Protein AF-0000000085125242 (afdb_homodimer)

pLDDT: mean 94.38, std 5.11, range [67.5, 98.75]

Radius of gyration: 20.88 Å; Cα contacts (8 Å, |Δi|>4): 254; chains: 2; bounding box: 48×52×42 Å

Solvent-accessible surface area (backbone atoms only — not comparable to full-atom values): 15891 Å² total; per-residue (Å²): 112,68,63,57,52,43,48,48,53,28,49,54,20,47,18,37,42,52,4,32,48,49,45,54,53,48,48,58,67,68,45,74,50,65,70,58,39,48,57,52,46,65,64,45,43,66,56,48,53,55,52,44,48,52,24,48,51,46,31,52,54,31,50,55,50,49,39,52,75,68,59,35,76,85,39,61,82,37,70,67,37,53,69,31,72,64,37,42,42,50,50,51,33,52,52,51,50,51,50,37,51,51,31,48,50,51,32,50,51,53,54,60,71,35,57,97,52,83,66,50,73,67,53,48,51,49,41,51,51,26,50,50,50,40,57,57,49,50,56,51,40,52,51,35,50,57,62,47,51,57,72,76,67,111,69,64,57,53,43,47,48,53,26,50,54,21,46,18,36,42,53,4,33,49,49,44,53,52,48,47,58,67,69,45,73,50,65,70,57,40,49,57,52,45,65,63,44,42,66,56,46,54,55,51,43,50,53,25,48,51,47,30,52,54,3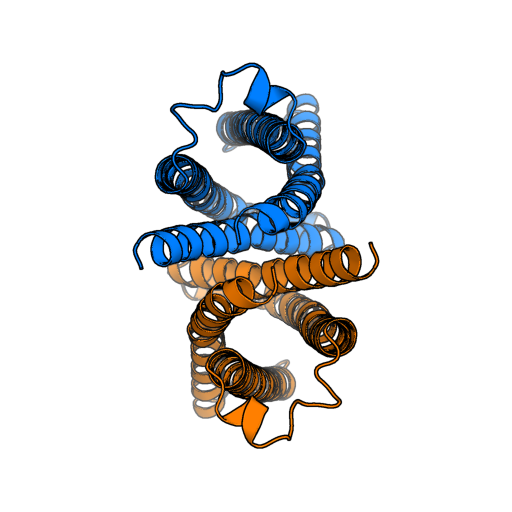2,49,55,50,49,39,52,76,68,58,35,75,86,40,62,81,37,69,67,37,52,70,31,72,66,36,44,44,50,51,53,32,50,51,52,51,51,52,38,52,52,31,48,51,52,31,49,50,51,54,59,72,35,59,97,52,84,65,49,73,67,51,48,52,50,39,52,50,26,50,48,50,39,57,56,48,50,55,52,40,51,51,34,49,57,61,46,51,56,72,76,67

Secondary structure (DSSP, 8-state):
-HHHHHHHHHHHHHHHHHHHHHHHHHHHHH---HHHHHHHHHHHHHHHHHHHHHHHHHHHHHHHHHHHHTT-TTTTTSHHHHHSHHHHHHHHHHHHHHHHHHHHHHHHHHHHHTTTSPPPHHHHHHHHHHHHHHHHHHHHHHHHHHHHHHHH-/-HHHHHHHHHHHHHHHHHHHHHHHHHHHHH---HHHHHHHHHHHHHHHHHHHHHHHHHHHHHHHHHHHHTT-TTTTTSHHHHHSHHHHHHHHHHHHHHHHHHHHHHHHHHHHHTTTSPPPHHHHHHHHHHHHHHHHHHHHHHHHHHHHHHHH-

Organism: Arcobacter nitrofigilis (strain ATCC 33309 / DSM 7299 / CCUG 15893 / LMG 7604 / NCTC 12251 / CI) (NCBI:txid572480)

Sequence (306 aa):
MLTNIILFIHIISATAWVGGGLLLFGMGIYFKDPKVQNVIYSHIGPFYGYFQLIWLTLLIITGLLLLNQHNLYSIILSEEFKNSQFGILLYRKLLIVLLVVIATAIHMYISLKAHGRERTKKEKITSRASSMFIFLFNFSIIWYAINISQYLNMLTNIILFIHIISATAWVGGGLLLFGMGIYFKDPKVQNVIYSHIGPFYGYFQLIWLTLLIITGLLLLNQHNLYSIILSEEFKNSQFGILLYRKLLIVLLVVIATAIHMYISLKAHGRERTKKEKITSRASSMFIFLFNFSIIWYAINISQYLN

Structure (mmCIF, N/CA/C/O backbone):
data_AF-0000000085125242-model_v1
#
loop_
_entity.id
_entity.type
_entity.pdbx_description
1 polymer 'Copper resistance protein D domain-containing protein'
#
loop_
_at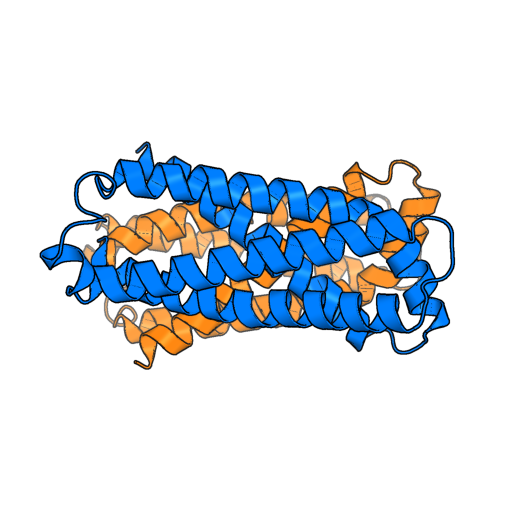om_site.group_PDB
_atom_site.id
_atom_site.type_symbol
_atom_site.label_atom_id
_atom_site.label_alt_id
_atom_site.label_comp_id
_atom_site.label_asym_id
_atom_site.label_entity_id
_atom_site.label_seq_id
_atom_site.pdbx_PDB_ins_code
_atom_site.Cartn_x
_atom_site.Cartn_y
_atom_site.Cartn_z
_atom_site.occupancy
_atom_site.B_iso_or_equiv
_atom_site.auth_seq_id
_atom_site.auth_comp_id
_atom_site.auth_asym_id
_atom_site.auth_atom_id
_atom_site.pdbx_PDB_model_num
ATOM 1 N N . MET A 1 1 ? -0.047 -22.656 5.84 1 85 1 MET A N 1
ATOM 2 C CA . MET A 1 1 ? -0.546 -21.656 6.793 1 85 1 MET A CA 1
ATOM 3 C C . MET A 1 1 ? 0.543 -20.656 7.16 1 85 1 MET A C 1
ATOM 5 O O . MET A 1 1 ? 0.365 -19.453 6.988 1 85 1 MET A O 1
ATOM 9 N N . LEU A 1 2 ? 1.761 -21.047 7.449 1 91.81 2 LEU A N 1
ATOM 10 C CA . LEU A 1 2 ? 2.848 -20.156 7.832 1 91.81 2 LEU A CA 1
ATOM 11 C C . LEU A 1 2 ? 3.254 -19.266 6.668 1 91.81 2 LEU A C 1
ATOM 13 O O . LEU A 1 2 ? 3.477 -18.062 6.848 1 91.81 2 LEU A O 1
ATOM 17 N N . THR A 1 3 ? 3.236 -19.781 5.496 1 94.5 3 THR A N 1
ATOM 18 C CA . THR A 1 3 ? 3.607 -19 4.32 1 94.5 3 THR A CA 1
ATOM 19 C C . THR A 1 3 ? 2.627 -17.859 4.098 1 94.5 3 THR A C 1
ATOM 21 O O . THR A 1 3 ? 3.037 -16.734 3.828 1 94.5 3 THR A O 1
ATOM 24 N N . ASN A 1 4 ? 1.357 -18.141 4.285 1 95.19 4 ASN A N 1
ATOM 25 C CA . ASN A 1 4 ? 0.345 -17.109 4.082 1 95.19 4 ASN A CA 1
ATOM 26 C C . ASN A 1 4 ? 0.454 -16 5.125 1 95.19 4 ASN A C 1
ATOM 28 O O . ASN A 1 4 ? 0.202 -14.828 4.828 1 95.19 4 ASN A O 1
ATOM 32 N N . ILE A 1 5 ? 0.846 -16.406 6.293 1 97.19 5 ILE A N 1
ATOM 33 C CA . ILE A 1 5 ? 1.01 -15.422 7.359 1 97.19 5 ILE A CA 1
ATOM 34 C C . ILE A 1 5 ? 2.195 -14.508 7.047 1 97.19 5 ILE A C 1
ATOM 36 O O . ILE A 1 5 ? 2.094 -13.289 7.172 1 97.19 5 ILE A O 1
ATOM 40 N N . ILE A 1 6 ? 3.291 -15.102 6.609 1 98.12 6 ILE A N 1
ATOM 41 C CA . ILE A 1 6 ? 4.473 -14.32 6.25 1 98.12 6 ILE A CA 1
ATOM 42 C C . ILE A 1 6 ? 4.156 -13.414 5.062 1 98.12 6 ILE A C 1
ATOM 44 O O . ILE A 1 6 ? 4.52 -12.234 5.059 1 98.12 6 ILE A O 1
ATOM 48 N N . LEU A 1 7 ? 3.449 -14 4.125 1 97.88 7 LEU A N 1
ATOM 49 C CA . LEU A 1 7 ? 3.07 -13.227 2.949 1 97.88 7 LEU A CA 1
ATOM 50 C C . LEU A 1 7 ? 2.145 -12.07 3.332 1 97.88 7 LEU A C 1
ATOM 52 O O . LEU A 1 7 ? 2.258 -10.969 2.789 1 97.88 7 LEU A O 1
ATOM 56 N N . PHE A 1 8 ? 1.264 -12.367 4.25 1 98.38 8 PHE A N 1
ATOM 57 C CA . PHE A 1 8 ? 0.346 -11.344 4.738 1 98.38 8 PHE A CA 1
ATOM 58 C C . PHE A 1 8 ? 1.113 -10.164 5.328 1 98.38 8 PHE A C 1
ATOM 60 O O . PHE A 1 8 ? 0.854 -9.016 4.98 1 98.38 8 PHE A O 1
ATOM 67 N N . ILE A 1 9 ? 2.061 -10.398 6.152 1 98.62 9 ILE A N 1
ATOM 68 C CA . ILE A 1 9 ? 2.867 -9.344 6.766 1 98.62 9 ILE A CA 1
ATOM 69 C C . ILE A 1 9 ? 3.693 -8.641 5.691 1 98.62 9 ILE A C 1
ATOM 71 O O . ILE A 1 9 ? 3.836 -7.418 5.711 1 98.62 9 ILE A O 1
ATOM 75 N N . HIS A 1 10 ? 4.25 -9.453 4.777 1 98.75 10 HIS A N 1
ATOM 76 C CA . HIS A 1 10 ? 5.035 -8.891 3.684 1 98.75 10 HIS A CA 1
ATOM 77 C C . HIS A 1 10 ? 4.211 -7.902 2.865 1 98.75 10 HIS A C 1
ATOM 79 O O . HIS A 1 10 ? 4.66 -6.785 2.604 1 98.75 10 HIS A O 1
ATOM 85 N N . ILE A 1 11 ? 2.965 -8.25 2.576 1 98.56 11 ILE A N 1
ATOM 86 C CA . ILE A 1 11 ? 2.109 -7.43 1.724 1 98.56 11 ILE A CA 1
ATOM 87 C C . ILE A 1 11 ? 1.668 -6.18 2.482 1 98.56 11 ILE A C 1
ATOM 89 O O . ILE A 1 11 ? 1.635 -5.082 1.92 1 98.56 11 ILE A O 1
ATOM 93 N N . ILE A 1 12 ? 1.357 -6.32 3.723 1 98.5 12 ILE A N 1
ATOM 94 C CA . ILE A 1 12 ? 1.018 -5.164 4.539 1 98.5 12 ILE A CA 1
ATOM 95 C C . ILE A 1 12 ? 2.205 -4.203 4.594 1 98.5 12 ILE A C 1
ATOM 97 O O . ILE A 1 12 ? 2.033 -2.986 4.484 1 98.5 12 ILE A O 1
ATOM 101 N N . SER A 1 13 ? 3.379 -4.746 4.773 1 98.75 13 SER A N 1
ATOM 102 C CA . SER A 1 13 ? 4.586 -3.932 4.824 1 98.75 13 SER A CA 1
ATOM 103 C C . SER A 1 13 ? 4.824 -3.213 3.5 1 98.75 13 SER A C 1
ATOM 105 O O . SER A 1 13 ? 5.176 -2.031 3.482 1 98.75 13 SER A O 1
ATOM 107 N N . ALA A 1 14 ? 4.633 -3.965 2.422 1 98.5 14 ALA A N 1
ATOM 108 C CA . ALA A 1 14 ? 4.793 -3.361 1.101 1 98.5 14 ALA A CA 1
ATOM 109 C C . ALA A 1 14 ? 3.768 -2.254 0.876 1 98.5 14 ALA A C 1
ATOM 111 O O . ALA A 1 14 ? 4.098 -1.196 0.332 1 98.5 14 ALA A O 1
ATOM 112 N N . THR A 1 15 ? 2.58 -2.484 1.301 1 98.31 15 THR A N 1
ATOM 113 C CA . THR A 1 15 ? 1.493 -1.524 1.152 1 98.31 15 THR A CA 1
ATOM 114 C C . THR A 1 15 ? 1.785 -0.25 1.938 1 98.31 15 THR A C 1
ATOM 116 O O . THR A 1 15 ? 1.567 0.857 1.441 1 98.31 15 THR A O 1
ATOM 119 N N . ALA A 1 16 ? 2.277 -0.419 3.121 1 98.31 16 ALA A N 1
ATOM 120 C CA . ALA A 1 16 ? 2.629 0.73 3.951 1 98.31 16 ALA A CA 1
ATOM 121 C C . ALA A 1 16 ? 3.799 1.504 3.35 1 98.31 16 ALA A C 1
ATOM 123 O O . ALA A 1 16 ? 3.766 2.734 3.283 1 98.31 16 ALA A O 1
ATOM 124 N N . TRP A 1 17 ? 4.785 0.811 2.949 1 98.31 17 TRP A N 1
ATOM 125 C CA . TRP A 1 17 ? 6.004 1.389 2.391 1 98.31 17 TRP A CA 1
ATOM 126 C C . TRP A 1 17 ? 5.699 2.162 1.111 1 98.31 17 TRP A C 1
ATOM 128 O O . TRP A 1 17 ? 6.004 3.354 1.013 1 98.31 17 TRP A O 1
ATOM 138 N N . VAL A 1 18 ? 5.039 1.526 0.175 1 98.31 18 VAL A N 1
ATOM 139 C CA . VAL A 1 18 ? 4.793 2.119 -1.136 1 98.31 18 VAL A CA 1
ATOM 140 C C . VAL A 1 18 ? 3.639 3.115 -1.043 1 98.31 18 VAL A C 1
ATOM 142 O O . VAL A 1 18 ? 3.711 4.211 -1.602 1 98.31 18 VAL A O 1
ATOM 145 N N . GLY A 1 19 ? 2.631 2.756 -0.337 1 98.19 19 GLY A N 1
ATOM 146 C CA . GLY A 1 19 ? 1.462 3.609 -0.201 1 98.19 19 GLY A CA 1
ATOM 147 C C . GLY A 1 19 ? 1.745 4.891 0.558 1 98.19 19 GLY A C 1
ATOM 148 O O . GLY A 1 19 ? 1.211 5.949 0.22 1 98.19 19 GLY A O 1
ATOM 149 N N . GLY A 1 20 ? 2.504 4.789 1.621 1 97.25 20 GLY A N 1
ATOM 150 C CA . GLY A 1 20 ? 2.939 5.992 2.312 1 97.25 20 GLY A CA 1
ATOM 151 C C . GLY A 1 20 ? 3.689 6.957 1.418 1 97.25 20 GLY A C 1
ATOM 152 O O . GLY A 1 20 ? 3.467 8.172 1.477 1 97.25 20 GLY A O 1
ATOM 153 N N . GLY A 1 21 ? 4.547 6.391 0.595 1 96.81 21 GLY A N 1
ATOM 154 C CA . GLY A 1 21 ? 5.262 7.219 -0.362 1 96.81 21 GLY A CA 1
ATOM 155 C C . GLY A 1 21 ? 4.352 7.879 -1.378 1 96.81 21 GLY A C 1
ATOM 156 O O . GLY A 1 21 ? 4.547 9.047 -1.732 1 96.81 21 GLY A O 1
ATOM 157 N N . LEU A 1 22 ? 3.404 7.16 -1.836 1 97.75 22 LEU A N 1
ATOM 158 C CA . LEU A 1 22 ? 2.443 7.691 -2.799 1 97.75 22 LEU A CA 1
ATOM 159 C C . LEU A 1 22 ? 1.661 8.852 -2.201 1 97.75 22 LEU A C 1
ATOM 161 O O . LEU A 1 22 ? 1.433 9.867 -2.871 1 97.75 22 LEU A O 1
ATOM 165 N N . LEU A 1 23 ? 1.292 8.688 -0.956 1 97.19 23 LEU A N 1
ATOM 166 C CA . LEU A 1 23 ? 0.561 9.758 -0.283 1 97.19 23 LEU A CA 1
ATOM 167 C C . LEU A 1 23 ? 1.428 11 -0.146 1 97.19 23 LEU A C 1
ATOM 169 O O . LEU A 1 23 ? 0.982 12.109 -0.457 1 97.19 23 LEU A O 1
ATOM 173 N N . LEU A 1 24 ? 2.625 10.844 0.314 1 95.19 24 LEU A N 1
ATOM 174 C CA . LEU A 1 24 ? 3.52 11.984 0.49 1 95.19 24 LEU A CA 1
ATOM 175 C C . LEU A 1 24 ? 3.809 12.656 -0.847 1 95.19 24 LEU A C 1
ATOM 177 O O . LEU A 1 24 ? 3.873 13.883 -0.925 1 95.19 24 LEU A O 1
ATOM 181 N N . PHE A 1 25 ? 4.023 11.82 -1.835 1 94.88 25 PHE A N 1
ATOM 182 C CA . PHE A 1 25 ? 4.254 12.359 -3.168 1 94.88 25 PHE A CA 1
ATOM 183 C C . PHE A 1 25 ? 3.047 13.164 -3.641 1 94.88 25 PHE A C 1
ATOM 185 O O . PHE A 1 25 ? 3.199 14.266 -4.168 1 94.88 25 PHE A O 1
ATOM 192 N N . GLY A 1 26 ? 1.898 12.641 -3.447 1 95.12 26 GLY A N 1
ATOM 193 C CA . GLY A 1 26 ? 0.679 13.344 -3.809 1 95.12 26 GLY A CA 1
ATOM 194 C C . GLY A 1 26 ? 0.514 14.664 -3.078 1 95.12 26 GLY A C 1
ATOM 195 O O . GLY A 1 26 ? 0.099 15.656 -3.674 1 95.12 26 GLY A O 1
ATOM 196 N N . MET A 1 27 ? 0.782 14.641 -1.814 1 94.56 27 MET A N 1
ATOM 197 C CA . MET A 1 27 ? 0.717 15.867 -1.031 1 94.56 27 MET A CA 1
ATOM 198 C C . MET A 1 27 ? 1.678 16.922 -1.583 1 94.56 27 MET A C 1
ATOM 200 O O . MET A 1 27 ? 1.351 18.109 -1.624 1 94.56 27 MET A O 1
ATOM 204 N N . GLY A 1 28 ? 2.828 16.484 -1.943 1 91.44 28 GLY A N 1
ATOM 205 C CA . GLY A 1 28 ? 3.805 17.391 -2.523 1 91.44 28 GLY A CA 1
ATOM 206 C C . GLY A 1 28 ? 3.311 18.062 -3.787 1 91.44 28 GLY A C 1
ATOM 207 O O . GLY A 1 28 ? 3.646 19.219 -4.051 1 91.44 28 GLY A O 1
ATOM 208 N N . ILE A 1 29 ? 2.535 17.391 -4.566 1 91.56 29 ILE A N 1
ATOM 209 C CA . ILE A 1 29 ? 1.978 17.938 -5.801 1 91.56 29 ILE A CA 1
ATOM 210 C C . ILE A 1 29 ? 0.8 18.859 -5.477 1 91.56 29 ILE A C 1
ATOM 212 O O . ILE A 1 29 ? 0.645 19.922 -6.086 1 91.56 29 ILE A O 1
ATOM 216 N N . TYR A 1 30 ? 0.06 18.391 -4.52 1 92.56 30 TYR A N 1
ATOM 217 C CA . TYR A 1 30 ? -1.181 19.078 -4.184 1 92.56 30 TYR A CA 1
ATOM 218 C C . TYR A 1 30 ? -0.897 20.422 -3.52 1 92.56 30 TYR A C 1
ATOM 220 O O . TYR A 1 30 ? -1.538 21.422 -3.836 1 92.56 30 TYR A O 1
ATOM 228 N N . PHE A 1 31 ? 0.018 20.391 -2.533 1 90.5 31 PHE A N 1
ATOM 229 C CA . PHE A 1 31 ? 0.377 21.641 -1.854 1 90.5 31 PHE A CA 1
ATOM 230 C C . PHE A 1 31 ? 1.407 22.422 -2.66 1 90.5 31 PHE A C 1
ATOM 232 O O . PHE A 1 31 ? 2.609 22.156 -2.555 1 90.5 31 PHE A O 1
ATOM 239 N N . LYS A 1 32 ? 1.049 23.438 -3.305 1 87.81 32 LYS A N 1
ATOM 240 C CA . LYS A 1 32 ? 1.887 24.188 -4.234 1 87.81 32 LYS A CA 1
ATOM 241 C C . LYS A 1 32 ? 2.682 25.266 -3.508 1 87.81 32 LYS A C 1
ATOM 243 O O . LYS A 1 32 ? 3.77 25.641 -3.947 1 87.81 32 LYS A O 1
ATOM 248 N N . ASP A 1 33 ? 2.148 25.734 -2.447 1 89.19 33 ASP A N 1
ATOM 249 C CA . ASP A 1 33 ? 2.816 26.781 -1.684 1 89.19 33 ASP A CA 1
ATOM 250 C C . ASP A 1 33 ? 3.969 26.203 -0.857 1 89.19 33 ASP A C 1
ATOM 252 O O . ASP A 1 33 ? 3.75 25.406 0.045 1 89.19 33 ASP A O 1
ATOM 256 N N . PRO A 1 34 ? 5.18 26.641 -1.191 1 86.25 34 PRO A N 1
ATOM 257 C CA . PRO A 1 34 ? 6.34 26.109 -0.471 1 86.25 34 PRO A CA 1
ATOM 258 C C . PRO A 1 34 ? 6.246 26.328 1.037 1 86.25 34 PRO A C 1
ATOM 260 O O . PRO A 1 34 ? 6.758 25.516 1.812 1 86.25 34 PRO A O 1
ATOM 263 N N . LYS A 1 35 ? 5.676 27.375 1.468 1 87.44 35 LYS A N 1
ATOM 264 C CA . LYS A 1 35 ? 5.527 27.641 2.896 1 87.44 35 LYS A CA 1
ATOM 265 C C . LYS A 1 35 ? 4.637 26.594 3.561 1 87.44 35 LYS A C 1
ATOM 267 O O . LYS A 1 35 ? 4.945 26.109 4.652 1 87.44 35 LYS A O 1
ATOM 272 N N . VAL A 1 36 ? 3.617 26.266 2.83 1 83.19 36 VAL A N 1
ATOM 273 C CA . VAL A 1 36 ? 2.695 25.25 3.342 1 83.19 36 VAL A CA 1
ATOM 274 C C . VAL A 1 36 ? 3.381 23.891 3.359 1 83.19 36 VAL A C 1
ATOM 276 O O . VAL A 1 36 ? 3.281 23.156 4.344 1 83.19 36 VAL A O 1
ATOM 279 N N . GLN A 1 37 ? 4.082 23.594 2.328 1 85.38 37 GLN A N 1
ATOM 280 C CA . GLN A 1 37 ? 4.816 22.328 2.242 1 85.38 37 GLN A CA 1
ATOM 281 C C . GLN A 1 37 ? 5.812 22.203 3.391 1 85.38 37 GLN A C 1
ATOM 283 O O . GLN A 1 37 ? 5.902 21.141 4.023 1 85.38 37 GLN A O 1
ATOM 288 N N . ASN A 1 38 ? 6.484 23.219 3.588 1 82.75 38 ASN A N 1
ATOM 289 C CA . ASN A 1 38 ? 7.504 23.188 4.633 1 82.75 38 ASN A CA 1
ATOM 290 C C . ASN A 1 38 ? 6.891 22.938 6.008 1 82.75 38 ASN A C 1
ATOM 292 O O . ASN A 1 38 ? 7.457 22.188 6.816 1 82.75 38 ASN A O 1
ATOM 296 N N . VAL A 1 39 ? 5.828 23.547 6.262 1 81.06 39 VAL A N 1
ATOM 297 C CA . VAL A 1 39 ? 5.164 23.391 7.547 1 81.06 39 VAL A CA 1
ATOM 298 C C . VAL A 1 39 ? 4.703 21.938 7.707 1 81.06 39 VAL A C 1
ATOM 300 O O . VAL A 1 39 ? 4.957 21.312 8.734 1 81.06 39 VAL A O 1
ATOM 303 N N . ILE A 1 40 ? 4.129 21.438 6.691 1 83.88 40 ILE A N 1
ATOM 304 C CA . ILE A 1 40 ? 3.566 20.094 6.754 1 83.88 40 ILE A CA 1
ATOM 305 C C . ILE A 1 40 ? 4.691 19.062 6.832 1 83.88 40 ILE A C 1
ATOM 307 O O . ILE A 1 40 ? 4.711 18.219 7.734 1 83.88 40 ILE A O 1
ATOM 311 N N . TYR A 1 41 ? 5.652 19.203 5.98 1 86.12 41 TYR A N 1
ATOM 312 C CA . TYR A 1 41 ? 6.688 18.188 5.852 1 86.12 41 TYR A CA 1
ATOM 313 C C . TYR A 1 41 ? 7.676 18.266 7.012 1 86.12 41 TYR A C 1
ATOM 315 O O . TYR A 1 41 ? 8.297 17.266 7.375 1 86.12 41 TYR A O 1
ATOM 323 N N . SER A 1 42 ? 7.793 19.438 7.617 1 83.81 42 SER A N 1
ATOM 324 C CA . SER A 1 42 ? 8.672 19.531 8.773 1 83.81 42 SER A CA 1
ATOM 325 C C . SER A 1 42 ? 8.117 18.766 9.969 1 83.81 42 SER A C 1
ATOM 327 O O . SER A 1 42 ? 8.875 18.234 10.773 1 83.81 42 SER A O 1
ATOM 329 N N . HIS A 1 43 ? 6.82 18.656 10.039 1 83.81 43 HIS A N 1
ATOM 330 C CA . HIS A 1 43 ? 6.199 17.922 11.125 1 83.81 43 HIS A CA 1
ATOM 331 C C . HIS A 1 43 ? 6.129 16.422 10.805 1 83.81 43 HIS A C 1
ATOM 333 O O . HIS A 1 43 ? 6.391 15.594 11.672 1 83.81 43 HIS A O 1
ATOM 339 N N . ILE A 1 44 ? 5.855 16.109 9.57 1 89.69 44 ILE A N 1
ATOM 340 C CA . ILE A 1 44 ? 5.582 14.727 9.188 1 89.69 44 ILE A CA 1
ATOM 341 C C . ILE A 1 44 ? 6.891 14 8.898 1 89.69 44 ILE A C 1
ATOM 343 O O . ILE A 1 44 ? 6.98 12.781 9.062 1 89.69 44 ILE A O 1
ATOM 347 N N . GLY A 1 45 ? 7.902 14.766 8.531 1 88.62 45 GLY A N 1
ATOM 348 C CA . GLY A 1 45 ? 9.156 14.219 8.039 1 88.62 45 GLY A CA 1
ATOM 349 C C . GLY A 1 45 ? 9.805 13.242 9.008 1 88.62 45 GLY A C 1
ATOM 350 O O . GLY A 1 45 ? 10.086 12.102 8.648 1 88.62 45 GLY A O 1
ATOM 351 N N . PRO A 1 46 ? 10.039 13.688 10.195 1 88.81 46 PRO A N 1
ATOM 352 C CA . PRO A 1 46 ? 10.688 12.797 11.164 1 88.81 46 PRO A CA 1
ATOM 353 C C . PRO A 1 46 ? 9.875 11.531 11.43 1 88.81 46 PRO A C 1
ATOM 355 O O . PRO A 1 46 ? 10.438 10.438 11.5 1 88.81 46 PRO A O 1
ATOM 358 N N . PHE A 1 47 ? 8.617 11.688 11.602 1 93.38 47 PHE A N 1
ATOM 359 C CA . PHE A 1 47 ? 7.754 10.523 11.789 1 93.38 47 PHE A CA 1
ATOM 360 C C . PHE A 1 47 ? 7.84 9.586 10.594 1 93.38 47 PHE A C 1
ATOM 362 O O . PHE A 1 47 ? 7.953 8.367 10.766 1 93.38 47 PHE A O 1
ATOM 369 N N . TYR A 1 48 ? 7.742 10.164 9.422 1 95.75 48 TYR A N 1
ATOM 370 C CA . TYR A 1 48 ? 7.738 9.352 8.211 1 95.75 48 TYR A CA 1
ATOM 371 C C . TYR A 1 48 ? 9.039 8.57 8.078 1 95.75 48 TYR A C 1
ATOM 373 O O . TYR A 1 48 ? 9.039 7.441 7.582 1 95.75 48 TYR A O 1
ATOM 381 N N . GLY A 1 49 ? 10.148 9.172 8.484 1 94.31 49 GLY A N 1
ATOM 382 C CA . GLY A 1 49 ? 11.414 8.453 8.477 1 94.31 49 GLY A CA 1
ATOM 383 C C . GLY A 1 49 ? 11.367 7.16 9.266 1 94.31 49 GLY A C 1
ATOM 384 O O . GLY A 1 49 ? 11.797 6.113 8.773 1 94.31 49 GLY A O 1
ATOM 385 N N . TYR A 1 50 ? 10.844 7.207 10.461 1 94.69 50 TYR A N 1
ATOM 386 C CA . TYR A 1 50 ? 10.695 6.012 11.281 1 94.69 50 TYR A CA 1
ATOM 387 C C . TYR A 1 50 ? 9.719 5.031 10.648 1 94.69 50 TYR A C 1
ATOM 389 O O . TYR A 1 50 ? 9.953 3.822 10.641 1 94.69 50 TYR A O 1
ATOM 397 N N . PHE A 1 51 ? 8.664 5.574 10.164 1 97.25 51 PHE A N 1
ATOM 398 C CA . PHE A 1 51 ? 7.621 4.773 9.539 1 97.25 51 PHE A CA 1
ATOM 399 C C . PHE A 1 51 ? 8.188 3.953 8.383 1 97.25 51 PHE A C 1
ATOM 401 O O . PHE A 1 51 ? 7.984 2.738 8.32 1 97.25 51 PHE A O 1
ATOM 408 N N . GLN A 1 52 ? 8.891 4.578 7.508 1 96.75 52 GLN A N 1
ATOM 409 C CA . GLN A 1 52 ? 9.438 3.896 6.34 1 96.75 52 GLN A CA 1
ATOM 410 C C . GLN A 1 52 ? 10.469 2.85 6.746 1 96.75 52 GLN A C 1
ATOM 412 O O . GLN A 1 52 ? 10.547 1.779 6.141 1 96.75 52 GLN A O 1
ATOM 417 N N . LEU A 1 53 ? 11.234 3.146 7.746 1 96.44 53 LEU A N 1
ATOM 418 C CA . LEU A 1 53 ? 12.281 2.225 8.18 1 96.44 53 LEU A CA 1
ATOM 419 C C . LEU A 1 53 ? 11.672 0.951 8.758 1 96.44 53 LEU A C 1
ATOM 421 O O . LEU A 1 53 ? 12.172 -0.149 8.5 1 96.44 53 LEU A O 1
ATOM 425 N N . ILE A 1 54 ? 10.688 1.125 9.516 1 97.94 54 ILE A N 1
ATOM 426 C CA . ILE A 1 54 ? 10.023 -0.025 10.117 1 97.94 54 ILE A CA 1
ATOM 427 C C . ILE A 1 54 ? 9.477 -0.939 9.023 1 97.94 54 ILE A C 1
ATOM 429 O O . ILE A 1 54 ? 9.734 -2.146 9.031 1 97.94 54 ILE A O 1
ATOM 433 N N . TRP A 1 55 ? 8.781 -0.394 8.117 1 98.62 55 TRP A N 1
ATOM 434 C CA . TRP A 1 55 ? 8.102 -1.2 7.102 1 98.62 55 TRP A CA 1
ATOM 435 C C . TRP A 1 55 ? 9.109 -1.775 6.109 1 98.62 55 TRP A C 1
ATOM 437 O O . TRP A 1 55 ? 8.93 -2.889 5.609 1 98.62 55 TRP A O 1
ATOM 447 N N . LEU A 1 56 ? 10.156 -0.998 5.762 1 98.5 56 LEU A N 1
ATOM 448 C CA . LEU A 1 56 ? 11.203 -1.539 4.91 1 98.5 56 LEU A CA 1
ATOM 449 C C . LEU A 1 56 ? 11.906 -2.709 5.59 1 98.5 56 LEU A C 1
ATOM 451 O O . LEU A 1 56 ? 12.203 -3.721 4.949 1 98.5 56 LEU A O 1
ATOM 455 N N . THR A 1 57 ? 12.227 -2.572 6.906 1 98.5 57 THR A N 1
ATOM 456 C CA . THR A 1 57 ? 12.867 -3.645 7.656 1 98.5 57 THR A CA 1
ATOM 457 C C . THR A 1 57 ? 11.992 -4.898 7.656 1 98.5 57 THR A C 1
ATOM 459 O O . THR A 1 57 ? 12.484 -6 7.398 1 98.5 57 THR A O 1
ATOM 462 N N . LEU A 1 58 ? 10.711 -4.723 7.863 1 98.75 58 LEU A N 1
ATOM 463 C CA . LEU A 1 58 ? 9.781 -5.848 7.844 1 98.75 58 LEU A CA 1
ATOM 464 C C . LEU A 1 58 ? 9.711 -6.473 6.453 1 98.75 58 L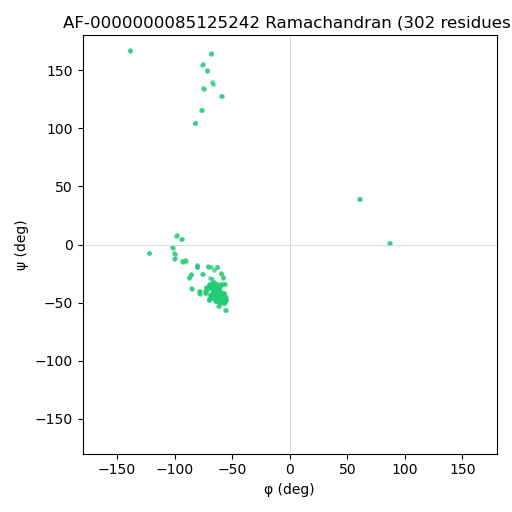EU A C 1
ATOM 466 O O . LEU A 1 58 ? 9.594 -7.691 6.32 1 98.75 5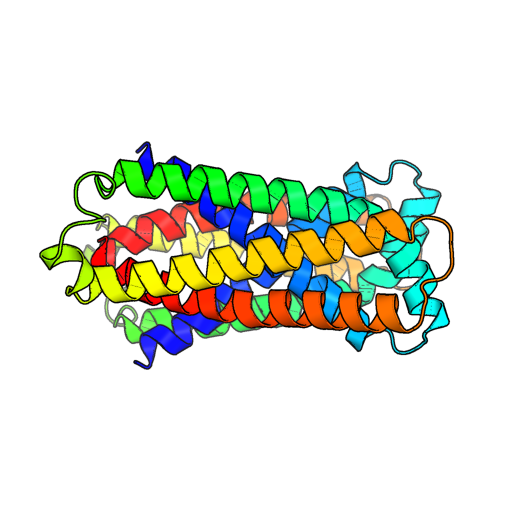8 LEU A O 1
ATOM 470 N N . LEU A 1 59 ? 9.797 -5.664 5.438 1 98.75 59 LEU A N 1
ATOM 471 C CA . LEU A 1 59 ? 9.805 -6.16 4.066 1 98.75 59 LEU A CA 1
ATOM 472 C C . LEU A 1 59 ? 11.008 -7.066 3.818 1 98.75 59 LEU A C 1
ATOM 474 O O . LEU A 1 59 ? 10.867 -8.141 3.232 1 98.75 59 LEU A O 1
ATOM 478 N N . ILE A 1 60 ? 12.117 -6.602 4.234 1 98.38 60 ILE A N 1
ATOM 479 C CA . ILE A 1 60 ? 13.352 -7.359 4.023 1 98.38 60 ILE A CA 1
ATOM 480 C C . ILE A 1 60 ? 13.281 -8.672 4.797 1 98.38 60 ILE A C 1
ATOM 482 O O . ILE A 1 60 ? 13.555 -9.742 4.242 1 98.38 60 ILE A O 1
ATOM 486 N N . ILE A 1 61 ? 12.867 -8.602 6.043 1 98.69 61 ILE A N 1
ATOM 487 C CA . ILE A 1 61 ? 12.797 -9.781 6.895 1 98.69 61 ILE A CA 1
ATOM 488 C C . ILE A 1 61 ? 11.812 -10.789 6.297 1 98.69 61 ILE A C 1
ATOM 490 O O . ILE A 1 61 ? 12.148 -11.961 6.121 1 98.69 61 ILE A O 1
ATOM 494 N N . THR A 1 62 ? 10.641 -10.359 5.945 1 98.69 62 THR A N 1
ATOM 495 C CA . THR A 1 62 ? 9.617 -11.266 5.43 1 98.69 62 THR A CA 1
ATOM 496 C C . THR A 1 62 ? 9.992 -11.766 4.035 1 98.69 62 THR A C 1
ATOM 498 O O . THR A 1 62 ? 9.688 -12.906 3.674 1 98.69 62 THR A O 1
ATOM 501 N N . GLY A 1 63 ? 10.641 -10.93 3.242 1 98.25 63 GLY A N 1
ATOM 502 C CA . GLY A 1 63 ? 11.148 -11.391 1.958 1 98.25 63 GLY A CA 1
ATOM 503 C C . GLY A 1 63 ? 12.117 -12.547 2.078 1 98.25 63 GLY A C 1
ATOM 504 O O . GLY A 1 63 ? 12.016 -13.523 1.337 1 98.25 63 GLY A O 1
ATOM 505 N N . LEU A 1 64 ? 13.031 -12.422 2.994 1 98 64 LEU A N 1
ATOM 506 C CA . LEU A 1 64 ? 14 -13.492 3.242 1 98 64 LEU A CA 1
ATOM 507 C C . LEU A 1 64 ? 13.297 -14.75 3.742 1 98 64 LEU A C 1
ATOM 509 O O . LEU A 1 64 ? 13.656 -15.859 3.348 1 98 64 LEU A O 1
ATOM 513 N N . LEU A 1 65 ? 12.32 -14.594 4.598 1 98.19 65 LEU A N 1
ATOM 514 C CA . LEU A 1 65 ? 11.562 -15.734 5.102 1 98.19 65 LEU A CA 1
ATOM 515 C C . LEU A 1 65 ? 10.789 -16.406 3.977 1 98.19 65 LEU A C 1
ATOM 517 O O . LEU A 1 65 ? 10.688 -17.641 3.941 1 98.19 65 LEU A O 1
ATOM 521 N N . LEU A 1 66 ? 10.297 -15.609 3.043 1 97.69 66 LEU A N 1
ATOM 522 C CA . LEU A 1 66 ? 9.547 -16.172 1.928 1 97.69 66 LEU A CA 1
ATOM 523 C C . LEU A 1 66 ? 10.461 -16.969 1 1 97.69 66 LEU A C 1
ATOM 525 O O . LEU A 1 66 ? 10.07 -18 0.463 1 97.69 66 LEU A O 1
ATOM 529 N N . LEU A 1 67 ? 11.703 -16.484 0.835 1 96.69 67 LEU A N 1
ATOM 530 C CA . LEU A 1 67 ? 12.672 -17.25 0.061 1 96.69 67 LEU A CA 1
ATOM 531 C C . LEU A 1 67 ? 12.891 -18.641 0.674 1 96.69 67 LEU A C 1
ATOM 533 O O . LEU A 1 67 ? 12.961 -19.641 -0.045 1 96.69 67 LEU A O 1
ATOM 537 N N . ASN A 1 68 ? 12.984 -18.641 1.961 1 96.06 68 ASN A N 1
ATOM 538 C CA . ASN A 1 68 ? 13.172 -19.906 2.68 1 96.06 68 ASN A CA 1
ATOM 539 C C . ASN A 1 68 ? 11.938 -20.797 2.564 1 96.06 68 ASN A C 1
ATOM 541 O O . ASN A 1 68 ? 12.062 -22.016 2.365 1 96.06 68 ASN A O 1
ATOM 545 N N . GLN A 1 69 ? 10.781 -20.234 2.744 1 94.44 69 GLN A N 1
ATOM 546 C CA . GLN A 1 69 ? 9.539 -20.984 2.666 1 94.44 69 GLN A CA 1
ATOM 547 C C . GLN A 1 69 ? 9.391 -21.672 1.306 1 94.44 69 GLN A C 1
ATOM 549 O O . GLN A 1 69 ? 8.781 -22.734 1.201 1 94.44 69 GLN A O 1
ATOM 554 N N . HIS A 1 70 ? 9.992 -21.078 0.258 1 94.19 70 HIS A N 1
ATOM 555 C CA . HIS A 1 70 ? 9.898 -21.641 -1.086 1 94.19 70 HIS A CA 1
ATOM 556 C C . HIS A 1 70 ? 11.133 -22.453 -1.433 1 94.19 70 HIS A C 1
ATOM 558 O O . HIS A 1 70 ? 11.359 -22.781 -2.6 1 94.19 70 HIS A O 1
ATOM 564 N N . ASN A 1 71 ? 12.07 -22.688 -0.414 1 94.06 71 ASN A N 1
ATOM 565 C CA . ASN A 1 71 ? 13.273 -23.5 -0.524 1 94.06 71 ASN A CA 1
ATOM 566 C C . ASN A 1 71 ? 14.219 -22.969 -1.592 1 94.06 71 ASN A C 1
ATOM 568 O O . ASN A 1 71 ? 14.828 -23.75 -2.334 1 94.06 71 ASN A O 1
ATOM 572 N N . LEU A 1 72 ? 14.312 -21.688 -1.644 1 94.38 72 LEU A N 1
ATOM 573 C CA . LEU A 1 72 ? 15.086 -21.094 -2.725 1 94.38 72 LEU A CA 1
ATOM 574 C C . LEU A 1 72 ? 16.547 -20.906 -2.318 1 94.38 72 LEU A C 1
ATOM 576 O O . LEU A 1 72 ? 17.406 -20.75 -3.176 1 94.38 72 LEU A O 1
ATOM 580 N N . TYR A 1 73 ? 16.859 -21.016 -1.08 1 94.12 73 TYR A N 1
ATOM 581 C CA . TYR A 1 73 ? 18.234 -20.812 -0.631 1 94.12 73 TYR A CA 1
ATOM 582 C C . TYR A 1 73 ? 19.156 -21.906 -1.186 1 94.12 73 TYR A C 1
ATOM 584 O O . TYR A 1 73 ? 20.312 -21.641 -1.509 1 94.12 73 TYR A O 1
ATOM 592 N N . SER A 1 74 ? 18.672 -23.047 -1.351 1 94.12 74 SER A N 1
ATOM 593 C CA . SER A 1 74 ? 19.484 -24.188 -1.776 1 94.12 74 SER A CA 1
ATOM 594 C C . SER A 1 74 ? 19.719 -24.172 -3.283 1 94.12 74 SER A C 1
ATOM 596 O O . SER A 1 74 ? 20.688 -24.75 -3.777 1 94.12 74 SER A O 1
ATOM 598 N N . ILE A 1 75 ? 18.859 -23.391 -3.965 1 95.12 75 ILE A N 1
ATOM 599 C CA . ILE A 1 75 ? 18.938 -23.531 -5.414 1 95.12 75 ILE A CA 1
ATOM 600 C C . ILE A 1 75 ? 19.234 -22.172 -6.051 1 95.12 75 ILE A C 1
ATOM 602 O O . ILE A 1 75 ? 19.531 -22.094 -7.246 1 95.12 75 ILE A O 1
ATOM 606 N N . ILE A 1 76 ? 19.219 -21.172 -5.293 1 93.88 76 ILE A N 1
ATOM 607 C CA . ILE A 1 76 ? 19.234 -19.812 -5.824 1 93.88 76 ILE A CA 1
ATOM 608 C C . ILE A 1 76 ? 20.562 -19.547 -6.527 1 93.88 76 ILE A C 1
ATOM 610 O O . ILE A 1 76 ? 20.625 -18.719 -7.438 1 93.88 76 ILE A O 1
ATOM 614 N N . LEU A 1 77 ? 21.578 -20.266 -6.223 1 94.75 77 LEU A N 1
ATOM 615 C CA . LEU A 1 77 ? 22.891 -20.016 -6.812 1 94.75 77 LEU A CA 1
ATOM 616 C C . LEU A 1 77 ? 23.188 -21 -7.926 1 94.75 77 LEU A C 1
ATOM 618 O O . LEU A 1 77 ? 24.219 -20.906 -8.602 1 94.75 77 LEU A O 1
ATOM 622 N N . SER A 1 78 ? 22.344 -21.922 -8.18 1 95.94 78 SER A N 1
ATOM 623 C CA . SER A 1 78 ? 22.547 -22.922 -9.219 1 95.94 78 SER A CA 1
ATOM 624 C C . SER A 1 78 ? 22.406 -22.312 -10.609 1 95.94 78 SER A C 1
ATOM 626 O O . SER A 1 78 ? 21.641 -21.359 -10.805 1 95.94 78 SER A O 1
ATOM 628 N N . GLU A 1 79 ? 23.109 -22.844 -11.562 1 95.81 79 GLU A N 1
ATOM 629 C CA . GLU A 1 79 ? 23.062 -22.375 -12.945 1 95.81 79 GLU A CA 1
ATOM 630 C C . GLU A 1 79 ? 21.688 -22.594 -13.555 1 95.81 79 GLU A C 1
ATOM 632 O O . GLU A 1 79 ? 21.188 -21.766 -14.305 1 95.81 79 GLU A O 1
ATOM 637 N N . GLU A 1 80 ? 21.109 -23.625 -13.219 1 95.94 80 GLU A N 1
ATOM 638 C CA . GLU A 1 80 ? 19.781 -23.969 -13.719 1 95.94 80 GLU A CA 1
ATOM 639 C C . GLU A 1 80 ? 18.75 -22.938 -13.266 1 95.94 80 GLU A C 1
ATOM 641 O O . GLU A 1 80 ? 17.938 -22.469 -14.07 1 95.94 80 GLU A O 1
ATOM 646 N N . PHE A 1 81 ? 18.844 -22.609 -12.016 1 95 81 PHE A N 1
ATOM 647 C CA . PHE A 1 81 ? 17.906 -21.625 -11.484 1 95 81 PHE A CA 1
ATOM 648 C C . PHE A 1 81 ? 18.141 -20.266 -12.117 1 95 81 PHE A C 1
ATOM 650 O O . PHE A 1 81 ? 17.203 -19.594 -12.547 1 95 81 PHE A O 1
ATOM 657 N N . LYS A 1 82 ? 19.359 -19.844 -12.211 1 95.06 82 LYS A N 1
ATOM 658 C CA . LYS A 1 82 ? 19.719 -18.531 -12.75 1 95.06 82 LYS A CA 1
ATOM 659 C C . LYS A 1 82 ? 19.25 -18.375 -14.195 1 95.06 82 LYS A C 1
ATOM 661 O O . LYS A 1 82 ? 18.938 -17.281 -14.633 1 95.06 82 LYS A O 1
ATOM 666 N N . ASN A 1 83 ? 19.078 -19.484 -14.883 1 96.62 83 ASN A N 1
ATOM 667 C CA . ASN A 1 83 ? 18.719 -19.438 -16.297 1 96.62 83 ASN A CA 1
ATOM 668 C C . ASN A 1 83 ? 17.234 -19.688 -16.516 1 96.62 83 ASN A C 1
ATOM 670 O O . ASN A 1 83 ? 16.734 -19.547 -17.625 1 96.62 83 ASN A O 1
ATOM 674 N N . SER A 1 84 ? 16.578 -20.047 -15.438 1 96 84 SER A N 1
ATOM 675 C CA . SER A 1 84 ? 15.133 -20.219 -15.547 1 96 84 SER A CA 1
ATOM 676 C C . SER A 1 84 ? 14.422 -18.859 -15.602 1 96 84 SER A C 1
ATOM 678 O O . SER A 1 84 ? 14.953 -17.859 -15.156 1 96 84 SER A O 1
ATOM 680 N N . GLN A 1 85 ? 13.273 -18.859 -16.172 1 96.31 85 GLN A N 1
ATOM 681 C CA . GLN A 1 85 ? 12.484 -17.641 -16.25 1 96.31 85 GLN A CA 1
ATOM 682 C C . GLN A 1 85 ? 12.148 -17.109 -14.859 1 96.31 85 GLN A C 1
ATOM 684 O O . GLN A 1 85 ? 12.227 -15.906 -14.609 1 96.31 85 GLN A O 1
ATOM 689 N N . PHE A 1 86 ? 11.789 -18.031 -13.984 1 96.06 86 PHE A N 1
ATOM 690 C CA . PHE A 1 86 ? 11.508 -17.672 -12.602 1 96.06 86 PHE A CA 1
ATOM 691 C C . PHE A 1 86 ? 12.727 -17.031 -11.953 1 96.06 86 PHE A C 1
ATOM 693 O O . PHE A 1 86 ? 12.609 -15.977 -11.312 1 96.06 86 PHE A O 1
ATOM 700 N N . GLY A 1 87 ? 13.844 -17.656 -12.094 1 97.19 87 GLY A N 1
ATOM 701 C CA . GLY A 1 87 ? 15.078 -17.141 -11.5 1 97.19 87 GLY A CA 1
ATOM 702 C C . GLY A 1 87 ? 15.461 -15.773 -12.016 1 97.19 87 GLY A C 1
ATOM 703 O O . GLY A 1 87 ? 15.875 -14.906 -11.234 1 97.19 87 GLY A O 1
ATOM 704 N N . ILE A 1 88 ? 15.305 -15.508 -13.258 1 97.94 88 ILE A N 1
ATOM 705 C CA . ILE A 1 88 ? 15.641 -14.234 -13.883 1 97.94 88 ILE A CA 1
ATOM 706 C C . ILE A 1 88 ? 14.766 -13.125 -13.312 1 97.94 88 ILE A C 1
ATOM 708 O O . ILE A 1 88 ? 15.258 -12.062 -12.93 1 97.94 88 ILE A O 1
ATOM 712 N N . LEU A 1 89 ? 13.508 -13.406 -13.242 1 97.81 89 LEU A N 1
ATOM 713 C CA . LEU A 1 89 ? 12.578 -12.422 -12.703 1 97.81 89 LEU A CA 1
ATOM 714 C C . LEU A 1 89 ? 12.891 -12.125 -11.242 1 97.81 89 LEU A C 1
ATOM 716 O O . LEU A 1 89 ? 12.883 -10.961 -10.82 1 97.81 89 LEU A O 1
ATOM 720 N N . LEU A 1 90 ? 13.141 -13.164 -10.492 1 97.94 90 LEU A N 1
ATOM 721 C CA . LEU A 1 90 ? 13.43 -12.992 -9.07 1 97.94 90 LEU A CA 1
ATOM 722 C C . LEU A 1 90 ? 14.719 -12.203 -8.875 1 97.94 90 LEU A C 1
ATOM 724 O O . LEU A 1 90 ? 14.773 -11.297 -8.039 1 97.94 90 LEU A O 1
ATOM 728 N N . TYR A 1 91 ? 15.758 -12.469 -9.641 1 97.94 91 TYR A N 1
ATOM 729 C CA . TYR A 1 91 ? 17.031 -11.758 -9.539 1 97.94 91 TYR A CA 1
ATOM 730 C C . TYR A 1 91 ? 16.844 -10.281 -9.867 1 97.94 91 TYR A C 1
ATOM 732 O O . TYR A 1 91 ? 17.438 -9.422 -9.211 1 97.94 91 TYR A O 1
ATOM 740 N N . ARG A 1 92 ? 16.094 -10.039 -10.867 1 97.94 92 ARG A N 1
ATOM 741 C CA . ARG A 1 92 ? 15.844 -8.648 -11.234 1 97.94 92 ARG A CA 1
ATOM 742 C C . ARG A 1 92 ? 15.125 -7.906 -10.117 1 97.94 92 ARG A C 1
ATOM 744 O O . ARG A 1 92 ? 15.492 -6.785 -9.773 1 97.94 92 ARG A O 1
ATOM 751 N N . LYS A 1 93 ? 14.148 -8.555 -9.562 1 98.44 93 LYS A N 1
ATOM 752 C CA . LYS A 1 93 ? 13.445 -7.945 -8.43 1 98.44 93 LYS A CA 1
ATOM 753 C C . LYS A 1 93 ? 14.406 -7.68 -7.273 1 98.44 93 LYS A C 1
ATOM 755 O O . LYS A 1 93 ? 14.422 -6.582 -6.715 1 98.44 93 LYS A O 1
ATOM 760 N N . LEU A 1 94 ? 15.219 -8.641 -6.941 1 98.19 94 LEU A N 1
ATOM 761 C CA . LEU A 1 94 ? 16.109 -8.531 -5.801 1 98.19 94 LEU A CA 1
ATOM 762 C C . LEU A 1 94 ? 17.172 -7.461 -6.039 1 98.19 94 LEU A C 1
ATOM 764 O O . LEU A 1 94 ? 17.578 -6.762 -5.105 1 98.19 94 LEU A O 1
ATOM 768 N N . LEU A 1 95 ? 17.609 -7.371 -7.277 1 98.38 95 LEU A N 1
ATOM 769 C CA . LEU A 1 95 ? 18.562 -6.316 -7.609 1 98.38 95 LEU A CA 1
ATOM 770 C C . LEU A 1 95 ? 17.938 -4.938 -7.387 1 98.38 95 LEU A C 1
ATOM 772 O O . LEU A 1 95 ? 18.578 -4.055 -6.809 1 98.38 95 LEU A O 1
ATOM 776 N N . ILE A 1 96 ? 16.719 -4.742 -7.852 1 98.69 96 ILE A N 1
ATOM 777 C CA . ILE A 1 96 ? 16.047 -3.459 -7.695 1 98.69 96 ILE A CA 1
ATOM 778 C C . ILE A 1 96 ? 15.797 -3.184 -6.215 1 98.69 96 ILE A C 1
ATOM 780 O O . ILE A 1 96 ? 15.945 -2.051 -5.754 1 98.69 96 ILE A O 1
ATOM 784 N N . VAL A 1 97 ? 15.398 -4.203 -5.465 1 98.69 97 VAL A N 1
ATOM 785 C CA . VAL A 1 97 ? 15.203 -4.059 -4.023 1 98.69 97 VAL A CA 1
ATOM 786 C C . VAL A 1 97 ? 16.5 -3.586 -3.371 1 98.69 97 VAL A C 1
ATOM 788 O O . VAL A 1 97 ? 16.484 -2.666 -2.547 1 98.69 97 VAL A O 1
ATOM 791 N N . LEU A 1 98 ? 17.609 -4.211 -3.727 1 98.5 98 LEU A N 1
ATOM 792 C CA . LEU A 1 98 ? 18.906 -3.812 -3.184 1 98.5 98 LEU A CA 1
ATOM 793 C C . LEU A 1 98 ? 19.203 -2.348 -3.492 1 98.5 98 LEU A C 1
ATOM 795 O O . LEU A 1 98 ? 19.656 -1.604 -2.621 1 98.5 98 LEU A O 1
ATOM 799 N N . LEU A 1 99 ? 18.938 -1.935 -4.699 1 98.56 99 LEU A N 1
ATOM 800 C CA . LEU A 1 99 ? 19.172 -0.553 -5.105 1 98.56 99 LEU A CA 1
ATOM 801 C C . LEU A 1 99 ? 18.281 0.403 -4.328 1 98.56 99 LEU A C 1
ATOM 803 O O . LEU A 1 99 ? 18.703 1.485 -3.93 1 98.56 99 LEU A O 1
ATOM 807 N N . VAL A 1 100 ? 17.047 0.064 -4.105 1 98.62 100 VAL A N 1
ATOM 808 C CA . VAL A 1 100 ? 16.109 0.885 -3.348 1 98.62 100 VAL A CA 1
ATOM 809 C C . VAL A 1 100 ? 16.578 0.988 -1.896 1 98.62 100 VAL A C 1
ATOM 811 O O . VAL A 1 100 ? 16.469 2.055 -1.282 1 98.62 100 VAL A O 1
ATOM 814 N N . VAL A 1 101 ? 17.078 -0.094 -1.322 1 98.5 101 VAL A N 1
ATOM 815 C CA . VAL A 1 101 ? 17.594 -0.086 0.044 1 98.5 101 VAL A CA 1
ATOM 816 C C . VAL A 1 101 ? 18.781 0.868 0.146 1 98.5 101 VAL A C 1
ATOM 818 O O . VAL A 1 101 ? 18.859 1.667 1.081 1 98.5 101 VAL A O 1
ATOM 821 N N . ILE A 1 102 ? 19.672 0.772 -0.815 1 98.38 102 ILE A N 1
ATOM 822 C CA . ILE A 1 102 ? 20.844 1.648 -0.841 1 98.38 102 ILE A CA 1
ATOM 823 C C . ILE A 1 102 ? 20.391 3.102 -0.964 1 98.38 102 ILE A C 1
ATOM 825 O O . ILE A 1 102 ? 20.875 3.973 -0.234 1 98.38 102 ILE A O 1
ATOM 829 N N . ALA A 1 103 ? 19.453 3.361 -1.87 1 98.12 103 ALA A N 1
ATOM 830 C CA . ALA A 1 103 ? 18.938 4.715 -2.047 1 98.12 103 ALA A CA 1
ATOM 831 C C . ALA A 1 103 ? 18.281 5.219 -0.767 1 98.12 103 ALA A C 1
ATOM 833 O O . ALA A 1 103 ? 18.391 6.395 -0.424 1 98.12 103 ALA A O 1
ATOM 834 N N . THR A 1 104 ? 17.547 4.359 -0.126 1 97.69 104 THR A N 1
ATOM 835 C CA . THR A 1 104 ? 16.906 4.723 1.132 1 97.69 104 THR A CA 1
ATOM 836 C C . THR A 1 104 ? 17.953 5.09 2.186 1 97.69 104 THR A C 1
ATOM 838 O O . THR A 1 104 ? 17.797 6.07 2.916 1 97.69 104 THR A O 1
ATOM 841 N N . ALA A 1 105 ? 19.031 4.301 2.275 1 97.19 105 ALA A N 1
ATOM 842 C CA . ALA A 1 105 ? 20.125 4.59 3.211 1 97.19 105 ALA A CA 1
ATOM 843 C C . ALA A 1 105 ? 20.75 5.953 2.926 1 97.19 105 ALA A C 1
ATOM 845 O O . ALA A 1 105 ? 21.031 6.719 3.852 1 97.19 105 ALA A O 1
ATOM 846 N N . ILE A 1 106 ? 20.969 6.242 1.681 1 97.12 106 ILE A N 1
ATOM 847 C CA . ILE A 1 106 ? 21.531 7.527 1.273 1 97.12 106 ILE A CA 1
ATOM 848 C C . ILE A 1 106 ? 20.578 8.648 1.678 1 97.12 106 ILE A C 1
ATOM 850 O O . ILE A 1 106 ? 21 9.648 2.27 1 97.12 106 ILE A O 1
ATOM 854 N N . HIS A 1 107 ? 19.312 8.516 1.37 1 95.69 107 HIS A N 1
ATOM 855 C CA . HIS A 1 107 ? 18.297 9.508 1.705 1 95.69 107 HIS A CA 1
ATOM 856 C C . HIS A 1 107 ? 18.266 9.766 3.207 1 95.69 107 HIS A C 1
ATOM 858 O O . HIS A 1 107 ? 18.234 10.922 3.641 1 95.69 107 HIS A O 1
ATOM 864 N N . MET A 1 108 ? 18.281 8.664 3.928 1 93.56 108 MET A N 1
ATOM 865 C CA . MET A 1 108 ? 18.219 8.781 5.383 1 93.56 108 MET A CA 1
ATOM 866 C C . MET A 1 108 ? 19.484 9.422 5.941 1 93.56 108 MET A C 1
ATOM 868 O O . MET A 1 108 ? 19.422 10.211 6.891 1 93.56 108 MET A O 1
ATOM 872 N N . TYR A 1 109 ? 20.625 9.031 5.434 1 94 109 TYR A N 1
ATOM 873 C CA . TYR A 1 109 ? 21.891 9.602 5.867 1 94 109 TYR A CA 1
ATOM 874 C C . TYR A 1 109 ? 21.891 11.109 5.684 1 94 109 TYR A C 1
ATOM 876 O O . TYR A 1 109 ? 22.281 11.852 6.594 1 94 109 TYR A O 1
ATOM 884 N N . ILE A 1 110 ? 21.438 11.562 4.551 1 93.06 110 ILE A N 1
ATOM 885 C CA . ILE A 1 110 ? 21.406 12.992 4.242 1 93.06 110 ILE A CA 1
ATOM 886 C C . ILE A 1 110 ? 20.422 13.703 5.16 1 93.06 110 ILE A C 1
ATOM 888 O O . ILE A 1 110 ? 20.703 14.789 5.664 1 93.06 110 ILE A O 1
ATOM 892 N N . SER A 1 111 ? 19.234 13.117 5.352 1 89.31 111 SER A N 1
ATOM 893 C CA . SER A 1 111 ? 18.203 13.711 6.199 1 89.31 111 SER A CA 1
ATOM 894 C C . SER A 1 111 ? 18.688 13.852 7.637 1 89.31 111 SER A C 1
ATOM 896 O O . SER A 1 111 ? 18.453 14.875 8.281 1 89.31 111 SER A O 1
ATOM 898 N N . LEU A 1 112 ? 19.453 12.891 8.133 1 87.62 112 LEU A N 1
ATOM 899 C CA . LEU A 1 112 ? 19.984 12.922 9.5 1 87.62 112 LEU A CA 1
ATOM 900 C C . LEU A 1 112 ? 21.109 13.93 9.625 1 87.62 112 LEU A C 1
ATOM 902 O O . LEU A 1 112 ? 21.188 14.672 10.609 1 87.62 112 LEU A O 1
ATOM 906 N N . LYS A 1 113 ? 21.922 13.93 8.648 1 89.69 113 LYS A N 1
ATOM 907 C CA . LYS A 1 113 ? 23.078 14.844 8.648 1 89.69 113 LYS A CA 1
ATOM 908 C C . LYS A 1 113 ? 22.625 16.297 8.633 1 89.69 113 LYS A C 1
ATOM 910 O O . LYS A 1 113 ? 23.25 17.156 9.25 1 89.69 113 LYS A O 1
ATOM 915 N N . ALA A 1 114 ? 21.547 16.578 7.977 1 87.69 114 ALA A N 1
ATOM 916 C CA . ALA A 1 114 ? 21.062 17.953 7.812 1 87.69 114 ALA A CA 1
ATOM 917 C C . ALA A 1 114 ? 20.047 18.312 8.891 1 87.69 114 ALA A C 1
ATOM 919 O O . ALA A 1 114 ? 19.406 19.359 8.812 1 87.69 114 ALA A O 1
ATOM 920 N N . HIS A 1 115 ? 19.875 17.406 9.789 1 81.44 115 HIS A N 1
ATOM 921 C CA . HIS A 1 115 ? 18.859 17.656 10.812 1 81.44 115 HIS A CA 1
ATOM 922 C C . HIS A 1 115 ? 19.172 18.922 11.602 1 81.44 115 HIS A C 1
ATOM 924 O O . HIS A 1 115 ? 20.281 19.109 12.086 1 81.44 115 HIS A O 1
ATOM 930 N N . GLY A 1 116 ? 18.188 19.828 11.695 1 79.75 116 GLY A N 1
ATOM 931 C CA . GLY A 1 116 ? 18.312 21.047 12.5 1 79.75 116 GLY A CA 1
ATOM 932 C C . GLY A 1 116 ? 18.953 22.188 11.742 1 79.75 116 GLY A C 1
ATOM 933 O O . GLY A 1 116 ? 19.266 23.234 12.328 1 79.75 116 GLY A O 1
ATOM 934 N N . ARG A 1 117 ? 19.281 21.969 10.523 1 85.12 117 ARG A N 1
ATOM 935 C CA . ARG A 1 117 ? 19.828 23.047 9.711 1 85.12 117 ARG A CA 1
ATOM 936 C C . ARG A 1 117 ? 19.25 23.031 8.297 1 85.12 117 ARG A C 1
ATOM 938 O O . ARG A 1 117 ? 18.609 22.047 7.902 1 85.12 117 ARG A O 1
ATOM 945 N N . GLU A 1 118 ? 19.531 24.156 7.617 1 86.12 118 GLU A N 1
ATOM 946 C CA . GLU A 1 118 ? 19.094 24.203 6.227 1 86.12 118 GLU A CA 1
ATOM 947 C C . GLU A 1 118 ? 19.984 23.344 5.336 1 86.12 118 GLU A C 1
ATOM 949 O O . GLU A 1 118 ? 21.219 23.375 5.469 1 86.12 118 GLU A O 1
ATOM 954 N N . ARG A 1 119 ? 19.484 22.578 4.496 1 87.94 119 ARG A N 1
ATOM 955 C CA . ARG A 1 119 ? 20.234 21.703 3.594 1 87.94 119 ARG A CA 1
ATOM 956 C C . ARG A 1 119 ? 21.016 22.516 2.564 1 87.94 119 ARG A C 1
ATOM 958 O O . ARG A 1 119 ? 20.531 23.531 2.078 1 87.94 119 ARG A O 1
ATOM 965 N N . THR A 1 120 ? 22.172 22.047 2.352 1 93.25 120 THR A N 1
ATOM 966 C CA . THR A 1 120 ? 22.938 22.609 1.247 1 93.25 120 THR A CA 1
ATOM 967 C C . THR A 1 120 ? 22.312 22.25 -0.093 1 93.25 120 THR A C 1
ATOM 969 O O . THR A 1 120 ? 21.422 21.391 -0.152 1 93.25 120 THR A O 1
ATOM 972 N N . LYS A 1 121 ? 22.703 22.953 -1.153 1 94.25 121 LYS A N 1
ATOM 973 C CA . LYS A 1 121 ? 22.188 22.641 -2.486 1 94.25 121 LYS A CA 1
ATOM 974 C C . LYS A 1 121 ? 22.438 21.188 -2.85 1 94.25 121 LYS A C 1
ATOM 976 O O . LYS A 1 121 ? 21.562 20.516 -3.4 1 94.25 121 LYS A O 1
ATOM 981 N N . LYS A 1 122 ? 23.672 20.719 -2.586 1 95.06 122 LYS A N 1
ATOM 982 C CA . LYS A 1 122 ? 24.031 19.328 -2.875 1 95.06 122 LYS A CA 1
ATOM 983 C C . LYS A 1 122 ? 23.141 18.359 -2.09 1 95.06 122 LYS A C 1
ATOM 985 O O . LYS A 1 122 ? 22.703 17.344 -2.625 1 95.06 122 LYS A O 1
ATOM 990 N N . GLU A 1 123 ? 22.922 18.625 -0.908 1 94 123 GLU A N 1
ATOM 991 C CA . GLU A 1 123 ? 22.062 17.781 -0.063 1 94 123 GLU A CA 1
ATOM 992 C C . GLU A 1 123 ? 20.625 17.766 -0.574 1 94 123 GLU A C 1
ATOM 994 O O . GLU A 1 123 ? 19.984 16.719 -0.569 1 94 123 GLU A O 1
ATOM 999 N N . LYS A 1 124 ? 20.156 18.875 -0.998 1 92.94 124 LYS A N 1
ATOM 1000 C CA . LYS A 1 124 ? 18.797 18.969 -1.539 1 92.94 124 LYS A CA 1
ATOM 1001 C C . LYS A 1 124 ? 18.656 18.141 -2.807 1 92.94 124 LYS A C 1
ATOM 1003 O O . LYS A 1 124 ? 17.672 17.422 -2.977 1 92.94 124 LYS A O 1
ATOM 1008 N N . ILE A 1 125 ? 19.609 18.234 -3.633 1 94.81 125 ILE A N 1
ATOM 1009 C CA . ILE A 1 125 ? 19.578 17.5 -4.895 1 94.81 125 ILE A CA 1
ATOM 1010 C C . ILE A 1 125 ? 19.656 16 -4.617 1 94.81 125 ILE A C 1
ATOM 1012 O O . ILE A 1 125 ? 18.875 15.227 -5.184 1 94.81 125 ILE A O 1
ATOM 1016 N N . THR A 1 126 ? 20.547 15.578 -3.744 1 94.75 126 THR A N 1
ATOM 1017 C CA . THR A 1 126 ? 20.703 14.164 -3.42 1 94.75 126 THR A CA 1
ATOM 1018 C C . THR A 1 126 ? 19.438 13.617 -2.771 1 94.75 126 THR A C 1
ATOM 1020 O O . THR A 1 126 ? 19.016 12.5 -3.08 1 94.75 126 THR A O 1
ATOM 1023 N N . SER A 1 127 ? 18.875 14.344 -1.91 1 93.75 127 SER A N 1
ATOM 1024 C CA . SER A 1 127 ? 17.656 13.922 -1.239 1 93.75 127 SER A CA 1
ATOM 1025 C C . SER A 1 127 ? 16.5 13.766 -2.23 1 93.75 127 SER A C 1
ATOM 1027 O O . SER A 1 127 ? 15.789 12.766 -2.205 1 93.75 127 SER A O 1
ATOM 1029 N N . ARG A 1 128 ? 16.391 14.695 -3.117 1 93.06 128 ARG A N 1
ATOM 1030 C CA . ARG A 1 128 ? 15.328 14.641 -4.121 1 93.06 128 ARG A CA 1
ATOM 1031 C C . ARG A 1 128 ? 15.555 13.492 -5.094 1 93.06 128 ARG A C 1
ATOM 1033 O O . ARG A 1 128 ? 14.617 12.789 -5.465 1 93.06 128 ARG A O 1
ATOM 1040 N N . ALA A 1 129 ? 16.75 13.344 -5.5 1 96.31 129 ALA A N 1
ATOM 1041 C CA . ALA A 1 129 ? 17.094 12.281 -6.449 1 96.31 129 ALA A CA 1
ATOM 1042 C C . ALA A 1 129 ? 16.859 10.906 -5.836 1 96.31 129 ALA A C 1
ATOM 1044 O O . ALA A 1 129 ? 16.297 10.016 -6.484 1 96.31 129 ALA A O 1
ATOM 1045 N N . SER A 1 130 ? 17.328 10.719 -4.613 1 96.69 130 SER A N 1
ATOM 1046 C CA . SER A 1 130 ? 17.156 9.422 -3.963 1 96.69 130 SER A CA 1
ATOM 1047 C C . SER A 1 130 ? 15.68 9.117 -3.713 1 96.69 130 SER A C 1
ATOM 1049 O O . SER A 1 130 ? 15.234 7.988 -3.926 1 96.69 130 SER A O 1
ATOM 1051 N N . SER A 1 131 ? 14.969 10.125 -3.328 1 95.19 131 SER A N 1
ATOM 1052 C CA . SER A 1 131 ? 13.547 9.914 -3.076 1 95.19 131 SER A CA 1
ATOM 1053 C C . SER A 1 131 ? 12.797 9.57 -4.363 1 95.19 131 SER A C 1
ATOM 1055 O O . SER A 1 131 ? 11.914 8.711 -4.367 1 95.19 131 SER A O 1
ATOM 1057 N N . MET A 1 132 ? 13.141 10.25 -5.449 1 96.62 132 MET A N 1
ATOM 1058 C CA . MET A 1 132 ? 12.516 9.969 -6.734 1 96.62 132 MET A CA 1
ATOM 1059 C C . MET A 1 132 ? 12.883 8.57 -7.227 1 96.62 132 MET A C 1
ATOM 1061 O O . MET A 1 132 ? 12.047 7.863 -7.789 1 96.62 132 MET A O 1
ATOM 1065 N N . PHE A 1 133 ? 14.141 8.25 -7.066 1 97.94 133 PHE A N 1
ATOM 1066 C CA . PHE A 1 133 ? 14.602 6.914 -7.418 1 97.94 133 PHE A CA 1
ATOM 1067 C C . PHE A 1 133 ? 13.812 5.848 -6.664 1 97.94 133 PHE A C 1
ATOM 1069 O O . PHE A 1 133 ? 13.32 4.891 -7.266 1 97.94 133 PHE A O 1
ATOM 1076 N N . ILE A 1 134 ? 13.688 6.008 -5.371 1 98 134 ILE A N 1
ATOM 1077 C CA . ILE A 1 134 ? 12.945 5.086 -4.52 1 98 134 ILE A CA 1
ATOM 1078 C C . ILE A 1 134 ? 11.5 4.988 -5 1 98 134 ILE A C 1
ATOM 1080 O O . ILE A 1 134 ? 10.977 3.889 -5.188 1 98 134 ILE A O 1
ATOM 1084 N N . PHE A 1 135 ? 10.977 6.137 -5.262 1 96.88 135 PHE A N 1
ATOM 1085 C CA . PHE A 1 135 ? 9.578 6.215 -5.664 1 96.88 135 PHE A CA 1
ATOM 1086 C C . PHE A 1 135 ? 9.344 5.453 -6.965 1 96.88 135 PHE A C 1
ATOM 1088 O O . PHE A 1 135 ? 8.469 4.59 -7.035 1 96.88 135 PHE A O 1
ATOM 1095 N N . LEU A 1 136 ? 10.102 5.652 -7.949 1 97.44 136 LEU A N 1
ATOM 1096 C CA . LEU A 1 136 ? 9.922 5.066 -9.273 1 97.44 136 LEU A CA 1
ATOM 1097 C C . LEU A 1 136 ? 10.234 3.572 -9.25 1 97.44 136 LEU A C 1
ATOM 1099 O O . LEU A 1 136 ? 9.508 2.777 -9.859 1 97.44 136 LEU A O 1
ATOM 1103 N N . PHE A 1 137 ? 11.18 3.182 -8.531 1 98.44 137 PHE A N 1
ATOM 1104 C CA . PHE A 1 137 ? 11.625 1.792 -8.578 1 98.44 137 PHE A CA 1
ATOM 1105 C C . PHE A 1 137 ? 10.719 0.907 -7.734 1 98.44 137 PHE A C 1
ATOM 1107 O O . PHE A 1 137 ? 10.68 -0.312 -7.918 1 98.44 137 PHE A O 1
ATOM 1114 N N . ASN A 1 138 ? 10.008 1.53 -6.84 1 98.44 138 ASN A N 1
ATOM 1115 C CA . ASN A 1 138 ? 8.992 0.764 -6.125 1 98.44 138 ASN A CA 1
ATOM 1116 C C . ASN A 1 138 ? 7.945 0.191 -7.078 1 98.44 138 ASN A C 1
ATOM 1118 O O . ASN A 1 138 ? 7.453 -0.919 -6.871 1 98.44 138 ASN A O 1
ATOM 1122 N N . PHE A 1 139 ? 7.594 0.903 -8.109 1 98.44 139 PHE A N 1
ATOM 1123 C CA . PHE A 1 139 ? 6.621 0.413 -9.078 1 98.44 139 PHE A CA 1
ATOM 1124 C C . PHE A 1 139 ? 7.199 -0.745 -9.883 1 98.44 139 PHE A C 1
ATOM 1126 O O . PHE A 1 139 ? 6.484 -1.694 -10.219 1 98.44 139 PHE A O 1
ATOM 1133 N N . SER A 1 140 ? 8.461 -0.676 -10.172 1 98.19 140 SER A N 1
ATOM 1134 C CA . SER A 1 140 ? 9.125 -1.773 -10.867 1 98.19 140 SER A CA 1
ATOM 1135 C C . SER A 1 140 ? 9.133 -3.041 -10.016 1 98.19 140 SER A C 1
ATOM 1137 O O . SER A 1 140 ? 8.914 -4.141 -10.531 1 98.19 140 SER A O 1
ATOM 1139 N N . ILE A 1 141 ? 9.398 -2.875 -8.766 1 98.62 141 ILE A N 1
ATOM 1140 C CA . ILE A 1 141 ? 9.406 -4.016 -7.859 1 98.62 141 ILE A CA 1
ATOM 1141 C C . ILE A 1 141 ? 8.039 -4.684 -7.852 1 98.62 141 ILE A C 1
ATOM 1143 O O . ILE A 1 141 ? 7.938 -5.914 -7.91 1 98.62 141 ILE A O 1
ATOM 1147 N N . ILE A 1 142 ? 6.977 -3.891 -7.809 1 98.31 142 ILE A N 1
ATOM 1148 C CA . ILE A 1 142 ? 5.621 -4.43 -7.805 1 98.31 142 ILE A CA 1
ATOM 1149 C C . ILE A 1 142 ? 5.363 -5.188 -9.102 1 98.31 142 ILE A C 1
ATOM 1151 O O . ILE A 1 142 ? 4.785 -6.277 -9.086 1 98.31 142 ILE A O 1
ATOM 1155 N N . TRP A 1 143 ? 5.855 -4.645 -10.195 1 98 143 TRP A N 1
ATOM 1156 C CA . TRP A 1 143 ? 5.684 -5.301 -11.484 1 98 143 TRP A CA 1
ATOM 1157 C C . TRP A 1 143 ? 6.344 -6.676 -11.492 1 98 143 TRP A C 1
ATOM 1159 O O . TRP A 1 143 ? 5.727 -7.668 -11.891 1 98 143 TRP A O 1
ATOM 1169 N N . TYR A 1 144 ? 7.566 -6.742 -11.039 1 97.88 144 TYR A N 1
ATOM 1170 C CA . TYR A 1 144 ? 8.281 -8.016 -11.008 1 97.88 144 TYR A CA 1
ATOM 1171 C C . TYR A 1 144 ? 7.637 -8.977 -10.016 1 97.88 144 TYR A C 1
ATOM 1173 O O . TYR A 1 144 ? 7.613 -10.188 -10.242 1 97.88 144 TYR A O 1
ATOM 1181 N N . ALA A 1 145 ? 7.129 -8.43 -8.891 1 97.31 145 ALA A N 1
ATOM 1182 C CA . ALA A 1 145 ? 6.449 -9.273 -7.918 1 97.31 145 ALA A CA 1
ATOM 1183 C C . ALA A 1 145 ? 5.227 -9.953 -8.531 1 97.31 145 ALA A C 1
ATOM 1185 O O . ALA A 1 145 ? 4.98 -11.133 -8.297 1 97.31 145 ALA A O 1
ATOM 1186 N N . ILE A 1 146 ? 4.496 -9.219 -9.281 1 96.06 146 ILE A N 1
ATOM 1187 C CA . ILE A 1 146 ? 3.311 -9.75 -9.953 1 96.06 146 ILE A CA 1
ATOM 1188 C C . ILE A 1 146 ? 3.717 -10.859 -10.922 1 96.06 146 ILE A C 1
ATOM 1190 O O . ILE A 1 146 ? 3.109 -11.93 -10.938 1 96.06 146 ILE A O 1
ATOM 1194 N N . ASN A 1 147 ? 4.754 -10.633 -11.68 1 95.31 147 ASN A N 1
ATOM 1195 C CA . ASN A 1 147 ? 5.199 -11.609 -12.664 1 95.31 147 ASN A CA 1
ATOM 1196 C C . ASN A 1 147 ? 5.742 -12.867 -11.992 1 95.31 147 ASN A C 1
ATOM 1198 O O . ASN A 1 147 ? 5.504 -13.984 -12.461 1 95.31 147 ASN A O 1
ATOM 1202 N N . ILE A 1 148 ? 6.422 -12.672 -10.891 1 94.81 148 ILE A N 1
ATOM 1203 C CA . ILE A 1 148 ? 6.996 -13.789 -10.148 1 94.81 148 ILE A CA 1
ATOM 1204 C C . ILE A 1 148 ? 5.879 -14.625 -9.539 1 94.81 148 ILE A C 1
ATOM 1206 O O . ILE A 1 148 ? 5.984 -15.852 -9.469 1 94.81 148 ILE A O 1
ATOM 1210 N N . SER A 1 149 ? 4.805 -13.984 -9.109 1 91.62 149 SER A N 1
ATOM 1211 C CA . SER A 1 149 ? 3.725 -14.68 -8.414 1 91.62 149 SER A CA 1
ATOM 1212 C C . SER A 1 149 ? 3.061 -15.711 -9.312 1 91.62 149 SER A C 1
ATOM 1214 O O . SER A 1 149 ? 2.453 -16.672 -8.828 1 91.62 149 SER A O 1
ATOM 1216 N N . GLN A 1 150 ? 3.213 -15.602 -10.578 1 89 150 GLN A N 1
ATOM 1217 C CA . GLN A 1 150 ? 2.621 -16.531 -11.531 1 89 150 GLN A CA 1
ATOM 1218 C C . GLN A 1 150 ? 3.312 -17.891 -11.469 1 89 150 GLN A C 1
ATOM 1220 O O . GLN A 1 150 ? 2.756 -18.906 -11.914 1 89 150 GLN A O 1
ATOM 1225 N N . TYR A 1 151 ? 4.535 -17.906 -10.891 1 87.94 151 TYR A N 1
ATOM 1226 C CA . TYR A 1 151 ? 5.32 -19.125 -10.836 1 87.94 151 TYR A CA 1
ATOM 1227 C C . TYR A 1 151 ? 5.215 -19.781 -9.461 1 87.94 151 TYR A C 1
ATOM 1229 O O . TYR A 1 151 ? 5.723 -20.891 -9.25 1 87.94 151 TYR A O 1
ATOM 1237 N N . LEU A 1 152 ? 4.711 -19.172 -8.477 1 82.56 152 LEU A N 1
ATOM 1238 C CA . LEU A 1 152 ? 4.703 -19.656 -7.098 1 82.56 152 LEU A CA 1
ATOM 1239 C C . LEU A 1 152 ? 3.416 -20.406 -6.797 1 82.56 152 LEU A C 1
ATOM 1241 O O . LEU A 1 152 ? 3.285 -21.016 -5.734 1 82.56 152 LEU A O 1
ATOM 1245 N N . ASN A 1 153 ? 2.367 -20.328 -7.598 1 67.5 153 ASN A N 1
ATOM 1246 C CA . ASN A 1 153 ? 1.126 -21.062 -7.355 1 67.5 153 ASN A CA 1
ATOM 1247 C C . ASN A 1 153 ? 0.902 -22.156 -8.391 1 67.5 153 ASN A C 1
ATOM 1249 O O . ASN A 1 153 ? 1.264 -21.984 -9.562 1 67.5 153 ASN A O 1
ATOM 1253 N N . MET B 1 1 ? -0.843 -10.547 -20.891 1 85.06 1 MET B N 1
ATOM 1254 C CA . MET B 1 1 ? -0.265 -9.211 -20.797 1 85.06 1 MET B CA 1
ATOM 1255 C C . MET B 1 1 ? -1.286 -8.211 -20.266 1 85.06 1 MET B C 1
ATOM 1257 O O . MET B 1 1 ? -1.041 -7.551 -19.25 1 85.06 1 MET B O 1
ATOM 1261 N N . LEU B 1 2 ? -2.518 -8.18 -20.719 1 91.75 2 LEU B N 1
ATOM 1262 C CA . LEU B 1 2 ? -3.541 -7.242 -20.281 1 91.75 2 LEU B CA 1
ATOM 1263 C C . LEU B 1 2 ? -3.922 -7.5 -18.828 1 91.75 2 LEU B C 1
ATOM 1265 O O . LEU B 1 2 ? -4.066 -6.559 -18.047 1 91.75 2 LEU B O 1
ATOM 1269 N N . THR B 1 3 ? -3.965 -8.727 -18.438 1 94.38 3 THR B N 1
ATOM 1270 C CA . THR B 1 3 ? -4.316 -9.078 -17.062 1 94.38 3 THR B CA 1
ATOM 1271 C C . THR B 1 3 ? -3.273 -8.547 -16.094 1 94.38 3 THR B C 1
ATOM 1273 O O . THR B 1 3 ? -3.621 -7.977 -15.055 1 94.38 3 THR B O 1
ATOM 1276 N N . ASN B 1 4 ? -2.016 -8.656 -16.453 1 95.19 4 ASN B N 1
ATOM 1277 C CA . ASN B 1 4 ? -0.949 -8.188 -15.57 1 95.19 4 ASN B CA 1
ATOM 1278 C C . ASN B 1 4 ? -0.966 -6.668 -15.438 1 95.19 4 ASN B C 1
ATOM 1280 O O . ASN B 1 4 ? -0.655 -6.133 -14.367 1 95.19 4 ASN B O 1
ATOM 1284 N N . ILE B 1 5 ? -1.353 -6.039 -16.5 1 97.12 5 ILE B N 1
ATOM 1285 C CA . ILE B 1 5 ? -1.429 -4.582 -16.469 1 97.12 5 ILE B CA 1
ATOM 1286 C C . ILE B 1 5 ? -2.564 -4.145 -15.547 1 97.12 5 ILE B C 1
ATOM 1288 O O . ILE B 1 5 ? -2.389 -3.246 -14.719 1 97.12 5 ILE B O 1
ATOM 1292 N N . ILE B 1 6 ? -3.701 -4.805 -15.664 1 98.12 6 ILE B N 1
ATOM 1293 C CA . ILE B 1 6 ? -4.844 -4.488 -14.812 1 98.12 6 ILE B CA 1
ATOM 1294 C C . ILE B 1 6 ? -4.5 -4.797 -13.359 1 98.12 6 ILE B C 1
ATOM 1296 O O . ILE B 1 6 ? -4.793 -4 -12.461 1 98.12 6 ILE B O 1
ATOM 1300 N N . LEU B 1 7 ? -3.863 -5.922 -13.188 1 97.81 7 LEU B N 1
ATOM 1301 C CA . LEU B 1 7 ? -3.467 -6.312 -11.844 1 97.81 7 LEU B CA 1
ATOM 1302 C C . LEU B 1 7 ? -2.465 -5.324 -11.258 1 97.81 7 LEU B C 1
ATOM 1304 O O . LEU B 1 7 ? -2.525 -5 -10.07 1 97.81 7 LEU B O 1
ATOM 1308 N N . PHE B 1 8 ? -1.576 -4.883 -12.109 1 98.38 8 PHE B N 1
ATOM 1309 C CA . PHE B 1 8 ? -0.589 -3.893 -11.695 1 98.38 8 PHE B CA 1
ATOM 1310 C C . PHE B 1 8 ? -1.271 -2.631 -11.18 1 98.38 8 PHE B C 1
ATOM 1312 O O . PHE B 1 8 ? -0.955 -2.146 -10.094 1 98.38 8 PHE B O 1
ATOM 1319 N N . ILE B 1 9 ? -2.207 -2.111 -11.883 1 98.62 9 ILE B N 1
ATOM 1320 C CA . ILE B 1 9 ? -2.936 -0.914 -11.477 1 98.62 9 ILE B CA 1
ATOM 1321 C C . ILE B 1 9 ? -3.746 -1.206 -10.219 1 98.62 9 ILE B C 1
ATOM 1323 O O . ILE B 1 9 ? -3.814 -0.373 -9.312 1 98.62 9 ILE B O 1
ATOM 1327 N N . HIS B 1 10 ? -4.379 -2.396 -10.211 1 98.75 10 HIS B N 1
ATOM 1328 C CA . HIS B 1 10 ? -5.156 -2.801 -9.039 1 98.75 10 HIS B CA 1
ATOM 1329 C C . HIS B 1 10 ? -4.297 -2.809 -7.781 1 98.75 10 HIS B C 1
ATOM 1331 O O . HIS B 1 10 ? -4.68 -2.24 -6.758 1 98.75 10 HIS B O 1
ATOM 1337 N N . ILE B 1 11 ? -3.08 -3.322 -7.879 1 98.56 11 ILE B N 1
ATOM 1338 C CA . ILE B 1 11 ? -2.197 -3.471 -6.727 1 98.56 11 ILE B CA 1
ATOM 1339 C C . ILE B 1 11 ? -1.663 -2.104 -6.305 1 98.56 11 ILE B C 1
ATOM 1341 O O . ILE B 1 11 ? -1.58 -1.804 -5.113 1 98.56 11 ILE B O 1
ATOM 1345 N N . ILE B 1 12 ? -1.331 -1.286 -7.238 1 98.5 12 ILE B N 1
ATOM 1346 C CA . ILE B 1 12 ? -0.899 0.071 -6.922 1 98.5 12 ILE B CA 1
ATOM 1347 C C . ILE B 1 12 ? -2.023 0.815 -6.207 1 98.5 12 ILE B C 1
ATOM 1349 O O . ILE B 1 12 ? -1.781 1.526 -5.227 1 98.5 12 ILE B O 1
ATOM 1353 N N . SER B 1 13 ? -3.229 0.662 -6.699 1 98.75 13 SER B N 1
ATOM 1354 C CA . SER B 1 13 ? -4.383 1.312 -6.09 1 98.75 13 SER B CA 1
ATOM 1355 C C . SER B 1 13 ? -4.609 0.812 -4.668 1 98.75 13 SER B C 1
ATOM 1357 O O . SER B 1 13 ? -4.887 1.602 -3.762 1 98.75 13 SER B O 1
ATOM 1359 N N . ALA B 1 14 ? -4.488 -0.504 -4.516 1 98.5 14 ALA B N 1
ATOM 1360 C CA . ALA B 1 14 ? -4.645 -1.084 -3.184 1 98.5 14 ALA B CA 1
ATOM 1361 C C . ALA B 1 14 ? -3.557 -0.583 -2.236 1 98.5 14 ALA B C 1
ATOM 1363 O O . ALA B 1 14 ? -3.83 -0.272 -1.075 1 98.5 14 ALA B O 1
ATOM 1364 N N . THR B 1 15 ? -2.379 -0.483 -2.73 1 98.31 15 THR B N 1
ATOM 1365 C CA . THR B 1 15 ? -1.236 -0.025 -1.948 1 98.31 15 THR B CA 1
ATOM 1366 C C . THR B 1 15 ? -1.43 1.422 -1.504 1 98.31 15 THR B C 1
ATOM 1368 O O . THR B 1 15 ? -1.16 1.764 -0.351 1 98.31 15 THR B O 1
ATOM 1371 N N . ALA B 1 16 ? -1.896 2.229 -2.4 1 98.25 16 ALA B N 1
ATOM 1372 C CA . ALA B 1 16 ? -2.156 3.629 -2.076 1 98.25 16 ALA B CA 1
ATOM 1373 C C . ALA B 1 16 ? -3.289 3.754 -1.062 1 98.25 16 ALA B C 1
ATOM 1375 O O . ALA B 1 16 ? -3.184 4.512 -0.095 1 98.25 16 ALA B O 1
ATOM 1376 N N . TRP B 1 17 ? -4.328 3.053 -1.298 1 98.31 17 TRP B N 1
ATOM 1377 C CA . TRP B 1 17 ? -5.52 3.088 -0.459 1 98.31 17 TRP B CA 1
ATOM 1378 C C . TRP B 1 17 ? -5.203 2.623 0.958 1 98.31 17 TRP B C 1
ATOM 1380 O O . TRP B 1 17 ? -5.434 3.354 1.925 1 98.31 17 TRP B O 1
ATOM 1390 N N . VAL B 1 18 ? -4.609 1.46 1.085 1 98.25 18 VAL B N 1
ATOM 1391 C CA . VAL B 1 18 ? -4.359 0.856 2.389 1 98.25 18 VAL B CA 1
ATOM 1392 C C . VAL B 1 18 ? -3.146 1.519 3.041 1 98.25 18 VAL B C 1
ATOM 1394 O O . VAL B 1 18 ? -3.168 1.83 4.234 1 98.25 18 VAL B O 1
ATOM 1397 N N . GLY B 1 19 ? -2.139 1.752 2.283 1 98.19 19 GLY B N 1
ATOM 1398 C CA . GLY B 1 19 ? -0.918 2.354 2.799 1 98.19 19 GLY B CA 1
ATOM 1399 C C . GLY B 1 19 ? -1.108 3.783 3.266 1 98.19 19 GLY B C 1
ATOM 1400 O O . GLY B 1 19 ? -0.526 4.195 4.27 1 98.19 19 GLY B O 1
ATOM 1401 N N . GLY B 1 20 ? -1.842 4.551 2.498 1 97.25 20 GLY B N 1
ATOM 1402 C CA . GLY B 1 20 ? -2.188 5.891 2.951 1 97.25 20 GLY B CA 1
ATOM 1403 C C . GLY B 1 20 ? -2.908 5.898 4.285 1 97.25 20 GLY B C 1
ATOM 1404 O O . GLY B 1 20 ? -2.619 6.73 5.148 1 97.25 20 GLY B O 1
ATOM 1405 N N . GLY B 1 21 ? -3.828 4.961 4.438 1 96.81 21 GLY B N 1
ATOM 1406 C CA . GLY B 1 21 ? -4.52 4.832 5.711 1 96.81 21 GLY B CA 1
ATOM 1407 C C . GLY B 1 21 ? -3.598 4.453 6.855 1 96.81 21 GLY B C 1
ATOM 1408 O O . GLY B 1 21 ? -3.734 4.969 7.965 1 96.81 21 GLY B O 1
ATOM 1409 N N . LEU B 1 22 ? -2.707 3.576 6.594 1 97.75 22 LEU B N 1
ATOM 1410 C CA . LEU B 1 22 ? -1.744 3.15 7.602 1 97.75 22 LEU B CA 1
ATOM 1411 C C . LEU B 1 22 ? -0.877 4.32 8.055 1 97.75 22 LEU B C 1
ATOM 1413 O O . LEU B 1 22 ? -0.607 4.473 9.25 1 97.75 22 LEU B O 1
ATOM 1417 N N . LEU B 1 23 ? -0.485 5.113 7.094 1 97.25 23 LEU B N 1
ATOM 1418 C CA . LEU B 1 23 ? 0.324 6.281 7.426 1 97.25 23 LEU B CA 1
ATOM 1419 C C . LEU B 1 23 ? -0.463 7.258 8.297 1 97.25 23 LEU B C 1
ATOM 1421 O O . LEU B 1 23 ? 0.038 7.73 9.32 1 97.25 23 LEU B O 1
ATOM 1425 N N . LEU B 1 24 ? -1.653 7.57 7.902 1 95.19 24 LEU B N 1
ATOM 1426 C CA . LEU B 1 24 ? -2.473 8.508 8.664 1 95.19 24 LEU B CA 1
ATOM 1427 C C . LEU B 1 24 ? -2.756 7.965 10.062 1 95.19 24 LEU B C 1
ATOM 1429 O O . LEU B 1 24 ? -2.748 8.719 11.039 1 95.19 24 LEU B O 1
ATOM 1433 N N . PHE B 1 25 ? -3.053 6.684 10.094 1 94.88 25 PHE B N 1
ATOM 1434 C CA . PHE B 1 25 ? -3.287 6.059 11.391 1 94.88 25 PHE B CA 1
ATOM 1435 C C . PHE B 1 25 ? -2.049 6.164 12.273 1 94.88 25 PHE B C 1
ATOM 1437 O O . PHE B 1 25 ? -2.148 6.504 13.453 1 94.88 25 PHE B O 1
ATOM 1444 N N . GLY B 1 26 ? -0.927 5.887 11.719 1 95.25 26 GLY B N 1
ATOM 1445 C CA . GLY B 1 26 ? 0.322 6.012 12.453 1 95.25 26 GLY B CA 1
ATOM 1446 C C . GLY B 1 26 ? 0.583 7.418 12.953 1 95.25 26 GLY B C 1
ATOM 1447 O O . GLY B 1 26 ? 1.039 7.605 14.086 1 95.25 26 GLY B O 1
ATOM 1448 N N . MET B 1 27 ? 0.356 8.367 12.102 1 94.56 27 MET B N 1
ATOM 1449 C CA . MET B 1 27 ? 0.515 9.766 12.5 1 94.56 27 MET B CA 1
ATOM 1450 C C . MET B 1 27 ? -0.396 10.102 13.68 1 94.56 27 MET B C 1
ATOM 1452 O O . MET B 1 27 ? -0 10.828 14.586 1 94.56 27 MET B O 1
ATOM 1456 N N . GLY B 1 28 ? -1.597 9.602 13.625 1 91.5 28 GLY B N 1
ATOM 1457 C CA . GLY B 1 28 ? -2.531 9.82 14.719 1 91.5 28 GLY B CA 1
ATOM 1458 C C . GLY B 1 28 ? -2.029 9.289 16.047 1 91.5 28 GLY B C 1
ATOM 1459 O O . GLY B 1 28 ? -2.299 9.875 17.094 1 91.5 28 GLY B O 1
ATOM 1460 N N . ILE B 1 29 ? -1.307 8.227 16.031 1 91.75 29 ILE B N 1
ATOM 1461 C CA . ILE B 1 29 ? -0.749 7.625 17.234 1 91.75 29 ILE B CA 1
ATOM 1462 C C . ILE B 1 29 ? 0.489 8.406 17.672 1 91.75 29 ILE B C 1
ATOM 1464 O O . ILE B 1 29 ? 0.689 8.641 18.875 1 91.75 29 ILE B O 1
ATOM 1468 N N . TYR B 1 30 ? 1.229 8.766 16.672 1 92.56 30 TYR B N 1
ATOM 1469 C CA . TYR B 1 30 ? 2.518 9.398 16.938 1 92.56 30 TYR B CA 1
ATOM 1470 C C . TYR B 1 30 ? 2.332 10.797 17.516 1 92.56 30 TYR B C 1
ATOM 1472 O O . TYR B 1 30 ? 3.025 11.188 18.453 1 92.56 30 TYR B O 1
ATOM 1480 N N . PHE B 1 31 ? 1.444 11.57 16.875 1 90.62 31 PHE B N 1
ATOM 1481 C CA . PHE B 1 31 ? 1.177 12.914 17.359 1 90.62 31 PHE B CA 1
ATOM 1482 C C . PHE B 1 31 ? 0.17 12.883 18.5 1 90.62 31 PHE B C 1
ATOM 1484 O O . PHE B 1 31 ? -1.041 12.852 18.266 1 90.62 31 PHE B O 1
ATOM 1491 N N . LYS B 1 32 ? 0.553 13.047 19.688 1 87.81 32 LYS B N 1
ATOM 1492 C CA . LYS B 1 32 ? -0.265 12.891 20.891 1 87.81 32 LYS B CA 1
ATOM 1493 C C . LYS B 1 32 ? -0.979 14.195 21.234 1 87.81 32 LYS B C 1
ATOM 1495 O O . LYS B 1 32 ? -2.057 14.18 21.828 1 87.81 32 LYS B O 1
ATOM 1500 N N . ASP B 1 33 ? -0.389 15.266 20.875 1 89.12 33 ASP B N 1
ATOM 1501 C CA . ASP B 1 33 ? -0.974 16.562 21.172 1 89.12 33 ASP B CA 1
ATOM 1502 C C . ASP B 1 33 ? -2.131 16.875 20.234 1 89.12 33 ASP B C 1
ATOM 1504 O O . ASP B 1 33 ? -1.932 17.016 19.016 1 89.12 33 ASP B O 1
ATOM 1508 N N . PRO B 1 34 ? -3.336 16.984 20.781 1 86.25 34 PRO B N 1
ATOM 1509 C CA . PRO B 1 34 ? -4.504 17.25 19.938 1 86.25 34 PRO B CA 1
ATOM 1510 C C . PRO B 1 34 ? -4.352 18.516 19.109 1 86.25 34 PRO B C 1
ATOM 1512 O O . PRO B 1 34 ? -4.883 18.594 18 1 86.25 34 PRO B O 1
ATOM 1515 N N . LYS B 1 35 ? -3.709 19.5 19.609 1 87.38 35 LYS B N 1
ATOM 1516 C CA . LYS B 1 35 ? -3.504 20.734 18.859 1 87.38 35 LYS B CA 1
ATOM 1517 C C . LYS B 1 35 ? -2.654 20.484 17.609 1 87.38 35 LYS B C 1
ATOM 1519 O O . LYS B 1 35 ? -2.955 21 16.531 1 87.38 35 LYS B O 1
ATOM 1524 N N . VAL B 1 36 ? -1.675 19.656 17.812 1 83.19 36 VAL B N 1
ATOM 1525 C CA . VAL B 1 36 ? -0.797 19.328 16.703 1 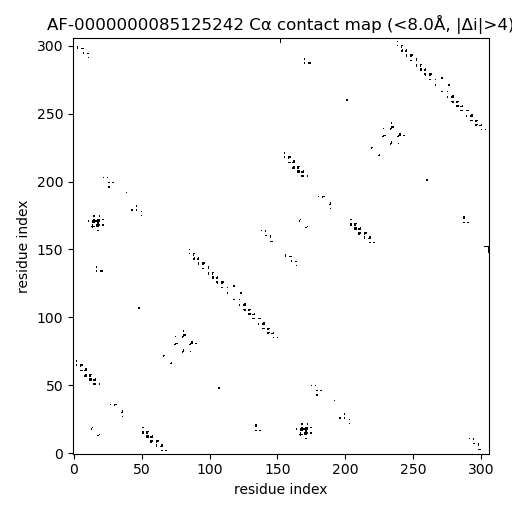83.19 36 VAL B CA 1
ATOM 1526 C C . VAL B 1 36 ? -1.559 18.484 15.68 1 83.19 36 VAL B C 1
ATOM 1528 O O . VAL B 1 36 ? -1.472 18.734 14.469 1 83.19 36 VAL B O 1
ATOM 1531 N N . GLN B 1 37 ? -2.307 17.547 16.141 1 85.31 37 GLN B N 1
ATOM 1532 C CA . GLN B 1 37 ? -3.113 16.703 15.273 1 85.31 37 GLN B CA 1
ATOM 1533 C C . GLN B 1 37 ? -4.082 17.547 14.438 1 85.31 37 GLN B C 1
ATOM 1535 O O . GLN B 1 37 ? -4.211 17.328 13.234 1 85.31 37 GLN B O 1
ATOM 1540 N N . ASN B 1 38 ? -4.688 18.406 15.094 1 82.81 38 ASN B N 1
ATOM 1541 C CA . ASN B 1 38 ? -5.676 19.234 14.406 1 82.81 38 ASN B CA 1
ATOM 1542 C C . ASN B 1 38 ? -5.039 20.062 13.289 1 82.81 38 ASN B C 1
ATOM 1544 O O . ASN B 1 38 ? -5.625 20.219 12.219 1 82.81 38 ASN B O 1
ATOM 1548 N N . VAL B 1 39 ? -3.93 20.594 13.562 1 81.06 39 VAL B N 1
ATOM 1549 C CA . VAL B 1 39 ? -3.236 21.406 12.57 1 81.06 39 VAL B CA 1
ATOM 1550 C C . VAL B 1 39 ? -2.857 20.547 11.367 1 81.06 39 VAL B C 1
ATOM 1552 O O . VAL B 1 39 ? -3.113 20.922 10.219 1 81.06 39 VAL B O 1
ATOM 1555 N N . ILE B 1 40 ? -2.352 19.422 11.648 1 83.75 40 ILE B N 1
ATOM 1556 C CA . ILE B 1 40 ? -1.868 18.547 10.594 1 83.75 40 ILE B CA 1
ATOM 1557 C C . ILE B 1 40 ? -3.051 17.984 9.797 1 83.75 40 ILE B C 1
ATOM 1559 O O . ILE B 1 40 ? -3.096 18.125 8.57 1 83.75 40 ILE B O 1
ATOM 1563 N N . TYR B 1 41 ? -4.027 17.516 10.484 1 86.12 41 TYR B N 1
ATOM 1564 C CA . TYR B 1 41 ? -5.125 16.812 9.836 1 86.12 41 TYR B CA 1
ATOM 1565 C C . TYR B 1 41 ? -6.07 17.797 9.148 1 86.12 41 TYR B C 1
ATOM 1567 O O . TYR B 1 41 ? -6.738 17.438 8.172 1 86.12 41 TYR B O 1
ATOM 1575 N N . SER B 1 42 ? -6.098 19.016 9.633 1 83.75 42 SER B N 1
ATOM 1576 C CA . SER B 1 42 ? -6.938 20.016 8.969 1 83.75 42 SER B CA 1
ATOM 1577 C C . SER B 1 42 ? -6.398 20.359 7.586 1 83.75 42 SER B C 1
ATOM 1579 O O . SER B 1 42 ? -7.168 20.656 6.672 1 83.75 42 SER B O 1
ATOM 1581 N N . HIS B 1 43 ? -5.098 20.25 7.426 1 83.75 43 HIS B N 1
ATOM 1582 C CA . HIS B 1 43 ? -4.5 20.531 6.125 1 83.75 43 HIS B CA 1
ATOM 1583 C C . HIS B 1 43 ? -4.527 19.312 5.227 1 83.75 43 HIS B C 1
ATOM 1585 O O . HIS B 1 43 ? -4.82 19.406 4.031 1 83.75 43 HIS B O 1
ATOM 1591 N N . ILE B 1 44 ? -4.316 18.156 5.797 1 89.56 44 ILE B N 1
ATOM 1592 C CA . ILE B 1 44 ? -4.137 16.938 5.023 1 89.56 44 ILE B CA 1
ATOM 1593 C C . ILE B 1 44 ? -5.496 16.328 4.699 1 89.56 44 ILE B C 1
ATOM 1595 O O . ILE B 1 44 ? -5.652 15.648 3.678 1 89.56 44 ILE B O 1
ATOM 1599 N N . GLY B 1 45 ? -6.465 16.609 5.543 1 88.5 45 GLY B N 1
ATOM 1600 C CA . GLY B 1 45 ? -7.762 15.953 5.492 1 88.5 45 GLY B CA 1
ATOM 1601 C C . GLY B 1 45 ? -8.438 16.078 4.141 1 88.5 45 GLY B C 1
ATOM 1602 O O . GLY B 1 45 ? -8.797 15.078 3.523 1 88.5 45 GLY B O 1
ATOM 1603 N N . PRO B 1 46 ? -8.625 17.281 3.701 1 88.62 46 PRO B N 1
ATOM 1604 C CA . PRO B 1 46 ? -9.297 17.469 2.412 1 88.62 46 PRO B CA 1
ATOM 1605 C C . PRO B 1 46 ? -8.555 16.781 1.261 1 88.62 46 PRO B C 1
ATOM 1607 O O . PRO B 1 46 ? -9.188 16.156 0.406 1 88.62 46 PRO B O 1
ATOM 1610 N N . PHE B 1 47 ? -7.281 16.938 1.227 1 93.19 47 PHE B N 1
ATOM 1611 C CA . PHE B 1 47 ? -6.488 16.266 0.203 1 93.19 47 PHE B CA 1
ATOM 1612 C C . PHE B 1 47 ? -6.66 14.758 0.286 1 93.19 47 PHE B C 1
ATOM 1614 O O . PHE B 1 47 ? -6.84 14.094 -0.735 1 93.19 47 PHE B O 1
ATOM 1621 N N . TYR B 1 48 ? -6.566 14.258 1.501 1 95.69 48 TYR B N 1
ATOM 1622 C CA . TYR B 1 48 ? -6.645 12.812 1.691 1 95.69 48 TYR B CA 1
ATOM 1623 C C . TYR B 1 48 ? -7.992 12.273 1.229 1 95.69 48 TYR B C 1
ATOM 1625 O O . TYR B 1 48 ? -8.07 11.156 0.709 1 95.69 48 TYR B O 1
ATOM 1633 N N . GLY B 1 49 ? -9.047 13.039 1.433 1 94.19 49 GLY B N 1
ATOM 1634 C CA . GLY B 1 49 ? -10.352 12.641 0.931 1 94.19 49 GLY B CA 1
ATOM 1635 C C . GLY B 1 49 ? -10.359 12.375 -0.562 1 94.19 49 GLY B C 1
ATOM 1636 O O . GLY B 1 49 ? -10.867 11.344 -1.009 1 94.19 49 GLY B O 1
ATOM 1637 N N . TYR B 1 50 ? -9.805 13.266 -1.33 1 94.5 50 TYR B N 1
ATOM 1638 C CA . TYR B 1 50 ? -9.703 13.086 -2.773 1 94.5 50 TYR B CA 1
ATOM 1639 C C . TYR B 1 50 ? -8.797 11.906 -3.111 1 94.5 50 TYR B C 1
ATOM 1641 O O . TYR B 1 50 ? -9.109 11.117 -4.008 1 94.5 50 TYR B O 1
ATOM 1649 N N . PHE B 1 51 ? -7.727 11.836 -2.412 1 97.25 51 PHE B N 1
ATOM 1650 C CA . PHE B 1 51 ? -6.754 10.773 -2.619 1 97.25 51 PHE B CA 1
ATOM 1651 C C . PHE B 1 51 ? -7.402 9.406 -2.459 1 97.25 51 PHE B C 1
ATOM 1653 O O . PHE B 1 51 ? -7.273 8.539 -3.332 1 97.25 51 PHE B O 1
ATOM 1660 N N . GLN B 1 52 ? -8.094 9.211 -1.403 1 96.75 52 GLN B N 1
ATOM 1661 C CA . GLN B 1 52 ? -8.711 7.918 -1.124 1 96.75 52 GLN B CA 1
ATOM 1662 C C . GLN B 1 52 ? -9.789 7.59 -2.152 1 96.75 52 GLN B C 1
ATOM 1664 O O . GLN B 1 52 ? -9.945 6.434 -2.553 1 96.75 52 GLN B O 1
ATOM 1669 N N . LEU B 1 53 ? -10.516 8.578 -2.555 1 96.38 53 LEU B N 1
ATOM 1670 C CA . LEU B 1 53 ? -11.602 8.359 -3.506 1 96.38 53 LEU B CA 1
ATOM 1671 C C . LEU B 1 53 ? -11.055 7.918 -4.859 1 96.38 53 LEU B C 1
ATOM 1673 O O . LEU B 1 53 ? -11.617 7.027 -5.5 1 96.38 53 LEU B O 1
ATOM 1677 N N . ILE B 1 54 ? -10.031 8.531 -5.258 1 97.88 54 ILE B N 1
ATOM 1678 C CA . ILE B 1 54 ? -9.414 8.188 -6.535 1 97.88 54 ILE B CA 1
ATOM 1679 C C . ILE B 1 54 ? -8.953 6.73 -6.512 1 97.88 54 ILE B C 1
ATOM 1681 O O . ILE B 1 54 ? -9.281 5.953 -7.41 1 97.88 54 ILE B O 1
ATOM 1685 N N . TRP B 1 55 ? -8.258 6.371 -5.52 1 98.56 55 TRP B N 1
ATOM 1686 C CA . TRP B 1 55 ? -7.66 5.039 -5.469 1 98.56 55 TRP B CA 1
ATOM 1687 C C . TRP B 1 55 ? -8.719 3.979 -5.215 1 98.56 55 TRP B C 1
ATOM 1689 O O . TRP B 1 55 ? -8.625 2.857 -5.719 1 98.56 55 TRP B O 1
ATOM 1699 N N . LEU B 1 56 ? -9.734 4.297 -4.387 1 98.44 56 LEU B N 1
ATOM 1700 C CA . LEU B 1 56 ? -10.844 3.367 -4.199 1 98.44 56 LEU B CA 1
ATOM 1701 C C . LEU B 1 56 ? -11.594 3.145 -5.508 1 98.44 56 LEU B C 1
ATOM 1703 O O . LEU B 1 56 ? -11.961 2.014 -5.832 1 98.44 56 LEU B O 1
ATOM 1707 N N . THR B 1 57 ? -11.859 4.234 -6.266 1 98.5 57 THR B N 1
ATOM 1708 C CA . THR B 1 57 ? -12.539 4.129 -7.551 1 98.5 57 THR B CA 1
ATOM 1709 C C . THR B 1 57 ? -11.742 3.242 -8.508 1 98.5 57 THR B C 1
ATOM 1711 O O . THR B 1 57 ? -12.305 2.35 -9.148 1 98.5 57 THR B O 1
ATOM 1714 N N . LEU B 1 58 ? -10.438 3.436 -8.555 1 98.75 58 LEU B N 1
ATOM 1715 C CA . LEU B 1 58 ? -9.578 2.619 -9.406 1 98.75 58 LEU B CA 1
ATOM 1716 C C . LEU B 1 58 ? -9.594 1.163 -8.953 1 98.75 58 LEU B C 1
ATOM 1718 O O . LEU B 1 58 ? -9.562 0.249 -9.773 1 98.75 58 LEU B O 1
ATOM 1722 N N . LEU B 1 59 ? -9.664 0.938 -7.668 1 98.75 59 LEU B N 1
ATOM 1723 C CA . LEU B 1 59 ? -9.742 -0.414 -7.125 1 98.75 59 LEU B CA 1
ATOM 1724 C C . LEU B 1 59 ? -11 -1.126 -7.605 1 98.75 59 LEU B C 1
ATOM 1726 O O . LEU B 1 59 ? -10.945 -2.283 -8.023 1 98.75 59 LEU B O 1
ATOM 1730 N N . ILE B 1 60 ? -12.07 -0.443 -7.508 1 98.38 60 ILE B N 1
ATOM 1731 C CA . ILE B 1 60 ? -13.344 -1.028 -7.898 1 98.38 60 ILE B CA 1
ATOM 1732 C C . ILE B 1 60 ? -13.344 -1.325 -9.398 1 98.38 60 ILE B C 1
ATOM 1734 O O . ILE B 1 60 ? -13.688 -2.432 -9.82 1 98.38 60 ILE B O 1
ATOM 1738 N N . ILE B 1 61 ? -12.898 -0.36 -10.18 1 98.69 61 ILE B N 1
ATOM 1739 C CA . ILE B 1 61 ? -12.875 -0.512 -11.633 1 98.69 61 ILE B CA 1
ATOM 1740 C C . ILE B 1 61 ? -11.969 -1.681 -12.016 1 98.69 61 ILE B C 1
ATOM 1742 O O . ILE B 1 61 ? -12.383 -2.57 -12.766 1 98.69 61 ILE B O 1
ATOM 1746 N N . THR B 1 62 ? -10.781 -1.73 -11.492 1 98.69 62 THR B N 1
ATOM 1747 C CA . THR B 1 62 ? -9.828 -2.777 -11.859 1 98.69 62 THR B CA 1
ATOM 1748 C C . THR B 1 62 ? -10.273 -4.125 -11.297 1 98.69 62 THR B C 1
ATOM 1750 O O . THR B 1 62 ? -10.047 -5.168 -11.922 1 98.69 62 THR B O 1
ATOM 1753 N N . GLY B 1 63 ? -10.883 -4.133 -10.117 1 98.31 63 GLY B N 1
ATOM 1754 C CA . GLY B 1 63 ? -11.445 -5.371 -9.594 1 98.31 63 GLY B CA 1
ATOM 1755 C C . GLY B 1 63 ? -12.484 -5.988 -10.508 1 98.31 63 GLY B C 1
ATOM 1756 O O . GLY B 1 63 ? -12.461 -7.195 -10.758 1 98.31 63 GLY B O 1
ATOM 1757 N N . LEU B 1 64 ? -13.359 -5.176 -11 1 98 64 LEU B N 1
ATOM 1758 C CA . LEU B 1 64 ? -14.383 -5.637 -11.938 1 98 64 LEU B CA 1
ATOM 1759 C C . LEU B 1 64 ? -13.75 -6.137 -13.234 1 98 64 LEU B C 1
ATOM 1761 O O . LEU B 1 64 ? -14.188 -7.145 -13.789 1 98 64 LEU B O 1
ATOM 1765 N N . LEU B 1 65 ? -12.742 -5.441 -13.711 1 98.25 65 LEU B N 1
ATOM 1766 C CA . LEU B 1 65 ? -12.047 -5.863 -14.922 1 98.25 65 LEU B CA 1
ATOM 1767 C C . LEU B 1 65 ? -11.344 -7.195 -14.711 1 98.25 65 LEU B C 1
ATOM 1769 O O . LEU B 1 65 ? -11.32 -8.039 -15.609 1 98.25 65 LEU B O 1
ATOM 1773 N N . LEU B 1 66 ? -10.828 -7.387 -13.508 1 97.69 66 LEU B N 1
ATOM 1774 C CA . LEU B 1 66 ? -10.141 -8.641 -13.211 1 97.69 66 LEU B CA 1
ATOM 1775 C C . LEU B 1 66 ? -11.125 -9.805 -13.156 1 97.69 66 LEU B C 1
ATOM 1777 O O . LEU B 1 66 ? -10.805 -10.914 -13.594 1 97.69 66 LEU B O 1
ATOM 1781 N N . LEU B 1 67 ? -12.336 -9.547 -12.648 1 96.75 67 LEU B N 1
ATOM 1782 C CA . LEU B 1 67 ? -13.367 -10.578 -12.68 1 96.75 67 LEU B CA 1
ATOM 1783 C C . LEU B 1 67 ? -13.656 -11.016 -14.109 1 96.75 67 LEU B C 1
ATOM 1785 O O . LEU B 1 67 ? -13.812 -12.211 -14.375 1 96.75 67 LEU B O 1
ATOM 1789 N N . ASN B 1 68 ? -13.719 -10.055 -14.969 1 96.12 68 ASN B N 1
ATOM 1790 C CA . ASN B 1 68 ? -13.961 -10.336 -16.375 1 96.12 68 ASN B CA 1
ATOM 1791 C C . ASN B 1 68 ? -12.797 -11.086 -17.016 1 96.12 68 ASN B C 1
ATOM 1793 O O . ASN B 1 68 ? -13 -12.031 -17.781 1 96.12 68 ASN B O 1
ATOM 1797 N N . GLN B 1 69 ? -11.602 -10.648 -16.75 1 94.5 69 GLN B N 1
ATOM 1798 C CA . GLN B 1 69 ? -10.406 -11.281 -17.297 1 94.5 69 GLN B CA 1
ATOM 1799 C C . GLN B 1 69 ? -10.328 -12.75 -16.906 1 94.5 69 GLN B C 1
ATOM 1801 O O . GLN B 1 69 ? -9.789 -13.57 -17.641 1 94.5 69 GLN B O 1
ATOM 1806 N N . HIS B 1 70 ? -10.914 -13.109 -15.75 1 94.31 70 HIS B N 1
ATOM 1807 C CA . HIS B 1 70 ? -10.891 -14.484 -15.281 1 94.31 70 HIS B CA 1
ATOM 1808 C C . HIS B 1 70 ? -12.188 -15.211 -15.625 1 94.31 70 HIS B C 1
ATOM 1810 O O . HIS B 1 70 ? -12.461 -16.297 -15.094 1 94.31 70 HIS B O 1
ATOM 1816 N N . ASN B 1 71 ? -13.102 -14.547 -16.453 1 94.25 71 ASN B N 1
ATOM 1817 C CA . ASN B 1 71 ? -14.352 -15.109 -16.969 1 94.25 71 ASN B CA 1
ATOM 1818 C C . ASN B 1 71 ? -15.297 -15.5 -15.836 1 94.25 71 ASN B C 1
ATOM 1820 O O . ASN B 1 71 ? -15.961 -16.531 -15.906 1 94.25 71 ASN B O 1
ATOM 1824 N N . LEU B 1 72 ? -15.32 -14.688 -14.836 1 94.56 72 LEU B N 1
ATOM 1825 C CA . LEU B 1 72 ? -16.078 -15.055 -13.648 1 94.56 72 LEU B CA 1
ATOM 1826 C C . LEU B 1 72 ? -17.516 -14.547 -13.742 1 94.56 72 LEU B C 1
ATOM 1828 O O . LEU B 1 72 ? -18.391 -15.039 -13.031 1 94.56 72 LEU B O 1
ATOM 1832 N N . TYR B 1 73 ? -17.812 -13.672 -14.633 1 94.25 73 TYR B N 1
ATOM 1833 C CA . TYR B 1 73 ? -19.156 -13.125 -14.742 1 94.25 73 TYR B CA 1
ATOM 1834 C C . TYR B 1 73 ? -20.141 -14.203 -15.164 1 94.25 73 TYR B C 1
ATOM 1836 O O . TYR B 1 73 ? -21.297 -14.203 -14.727 1 94.25 73 TYR B O 1
ATOM 1844 N N . SER B 1 74 ? -19.75 -15.109 -15.922 1 94.38 74 SER B N 1
ATOM 1845 C CA . SER B 1 74 ? -20.641 -16.125 -16.469 1 94.38 74 SER B CA 1
ATOM 1846 C C . SER B 1 74 ? -20.906 -17.234 -15.445 1 94.38 74 SER B C 1
ATOM 1848 O O . SER B 1 74 ? -21.922 -17.922 -15.531 1 94.38 74 SER B O 1
ATOM 1850 N N . ILE B 1 75 ? -20.031 -17.281 -14.445 1 95.31 75 ILE B N 1
ATOM 1851 C CA . ILE B 1 75 ? -20.141 -18.453 -13.586 1 95.31 75 ILE B CA 1
ATOM 1852 C C . ILE B 1 75 ? -20.375 -18.016 -12.148 1 95.31 75 ILE B C 1
ATOM 1854 O O . ILE B 1 75 ? -20.703 -18.828 -11.281 1 95.31 75 ILE B O 1
ATOM 1858 N N . ILE B 1 76 ? -20.297 -16.781 -11.891 1 94 76 ILE B N 1
ATOM 1859 C CA . ILE B 1 76 ? -20.234 -16.297 -10.523 1 94 76 ILE B CA 1
ATOM 1860 C C . ILE B 1 76 ? -21.562 -16.547 -9.812 1 94 76 ILE B C 1
ATOM 1862 O O . ILE B 1 76 ? -21.594 -16.672 -8.586 1 94 76 ILE B O 1
ATOM 1866 N N . LEU B 1 77 ? -22.625 -16.75 -10.531 1 94.94 77 LEU B N 1
ATOM 1867 C CA . LEU B 1 77 ? -23.922 -16.938 -9.914 1 94.94 77 LEU B CA 1
ATOM 1868 C C . LEU B 1 77 ? -24.312 -18.406 -9.906 1 94.94 77 LEU B C 1
ATOM 1870 O O . LEU B 1 77 ? -25.344 -18.781 -9.352 1 94.94 77 LEU B O 1
ATOM 1874 N N . SER B 1 78 ? -23.516 -19.25 -10.445 1 96 78 SER B N 1
ATOM 1875 C CA . SER B 1 78 ? -23.812 -20.688 -10.492 1 96 78 SER B CA 1
ATOM 1876 C C . SER B 1 78 ? -23.672 -21.328 -9.117 1 96 78 SER B C 1
ATOM 1878 O O . SER B 1 78 ? -22.844 -20.891 -8.312 1 96 78 SER B O 1
ATOM 1880 N N . GLU B 1 79 ? -24.438 -22.359 -8.867 1 95.88 79 GLU B N 1
ATOM 1881 C CA . GLU B 1 79 ? -24.375 -23.078 -7.602 1 95.88 79 GLU B CA 1
ATOM 1882 C C . GLU B 1 79 ? -23.031 -23.766 -7.406 1 95.88 79 GLU B C 1
ATOM 1884 O O . GLU B 1 79 ? -22.5 -23.797 -6.293 1 95.88 79 GLU B O 1
ATOM 1889 N N . GLU B 1 80 ? -22.531 -24.219 -8.43 1 96.06 80 GLU B N 1
ATOM 1890 C CA . GLU B 1 80 ? -21.234 -24.891 -8.383 1 96.06 80 GLU B CA 1
ATOM 1891 C C . GLU B 1 80 ? -20.125 -23.938 -7.941 1 96.06 80 GLU B C 1
ATOM 1893 O O . GLU B 1 80 ? -19.297 -24.281 -7.09 1 96.06 80 GLU B O 1
ATOM 1898 N N . PHE B 1 81 ? -20.172 -22.781 -8.531 1 95.12 81 PHE B N 1
ATOM 1899 C CA . PHE B 1 81 ? -19.172 -21.781 -8.172 1 95.12 81 PHE B CA 1
ATOM 1900 C C . PHE B 1 81 ? -19.344 -21.344 -6.723 1 95.12 81 PHE B C 1
ATOM 1902 O O . PHE B 1 81 ? -18.359 -21.281 -5.969 1 95.12 81 PHE B O 1
ATOM 1909 N N . LYS B 1 82 ? -20.531 -21.078 -6.309 1 95.19 82 LYS B N 1
ATOM 1910 C CA . LYS B 1 82 ? -20.844 -20.594 -4.961 1 95.19 82 LYS B CA 1
ATOM 1911 C C . LYS B 1 82 ? -20.391 -21.609 -3.904 1 95.19 82 LYS B C 1
ATOM 1913 O O . LYS B 1 82 ? -20.016 -21.219 -2.795 1 95.19 82 LYS B O 1
ATOM 1918 N N . ASN B 1 83 ? -20.312 -22.844 -4.277 1 96.75 83 ASN B N 1
ATOM 1919 C CA . ASN B 1 83 ? -19.984 -23.906 -3.316 1 96.75 83 ASN B CA 1
ATOM 1920 C C . ASN B 1 83 ? -18.516 -24.312 -3.396 1 96.75 83 ASN B C 1
ATOM 1922 O O . ASN B 1 83 ? -18.031 -25.078 -2.561 1 96.75 83 ASN B O 1
ATOM 1926 N N . SER B 1 84 ? -17.859 -23.781 -4.387 1 96.12 84 SER B N 1
ATOM 1927 C CA . SER B 1 84 ? -16.422 -24.062 -4.48 1 96.12 84 SER B CA 1
ATOM 1928 C C . SER B 1 84 ? -15.633 -23.25 -3.453 1 96.12 84 SER B C 1
ATOM 1930 O O . SER B 1 84 ? -16.094 -22.219 -2.977 1 96.12 84 SER B O 1
ATOM 1932 N N . GLN B 1 85 ? -14.508 -23.75 -3.098 1 96.44 85 GLN B N 1
ATOM 1933 C CA . GLN B 1 85 ? -13.656 -23.031 -2.15 1 96.44 85 GLN B CA 1
ATOM 1934 C C . GLN B 1 85 ? -13.242 -21.672 -2.697 1 96.44 85 GLN B C 1
ATOM 1936 O O . GLN B 1 85 ? -13.242 -20.672 -1.964 1 96.44 85 GLN B O 1
ATOM 1941 N N . PHE B 1 86 ? -12.922 -21.641 -3.967 1 96.12 86 PHE B N 1
ATOM 1942 C CA . PHE B 1 86 ? -12.578 -20.391 -4.629 1 96.12 86 PHE B CA 1
ATOM 1943 C C . PHE B 1 86 ? -13.742 -19.406 -4.547 1 96.12 86 PHE B C 1
ATOM 1945 O O . PHE B 1 86 ? -13.547 -18.234 -4.184 1 96.12 86 PHE B O 1
ATOM 1952 N N . GLY B 1 87 ? -14.898 -19.859 -4.879 1 97.19 87 GLY B N 1
ATOM 1953 C CA . GLY B 1 87 ? -16.078 -19.016 -4.859 1 97.19 87 GLY B CA 1
ATOM 1954 C C . GLY B 1 87 ? -16.391 -18.453 -3.484 1 97.19 87 GLY B C 1
ATOM 1955 O O . GLY B 1 87 ? -16.734 -17.281 -3.344 1 97.19 87 GLY B O 1
ATOM 1956 N N . ILE B 1 88 ? -16.25 -19.234 -2.477 1 97.94 88 ILE B N 1
ATOM 1957 C CA . ILE B 1 88 ? -16.547 -18.844 -1.102 1 97.94 88 ILE B CA 1
ATOM 1958 C C . ILE B 1 88 ? -15.578 -17.734 -0.674 1 97.94 88 ILE B C 1
ATOM 1960 O O . ILE B 1 88 ? -16 -16.719 -0.115 1 97.94 88 ILE B O 1
ATOM 1964 N N . LEU B 1 89 ? -14.344 -17.938 -0.966 1 97.88 89 LEU B N 1
ATOM 1965 C CA . LEU B 1 89 ? -13.344 -16.938 -0.613 1 97.88 89 LEU B CA 1
ATOM 1966 C C . LEU B 1 89 ? -13.594 -15.633 -1.351 1 97.88 89 LEU B C 1
ATOM 1968 O O . LEU B 1 89 ? -13.508 -14.555 -0.758 1 97.88 89 LEU B O 1
ATOM 1972 N N . LEU B 1 90 ? -13.891 -15.734 -2.617 1 97.94 90 LEU B N 1
ATOM 1973 C CA . LEU B 1 90 ? -14.141 -14.547 -3.422 1 97.94 90 LEU B CA 1
ATOM 1974 C C . LEU B 1 90 ? -15.367 -13.797 -2.926 1 97.94 90 LEU B C 1
ATOM 1976 O O . LEU B 1 90 ? -15.352 -12.57 -2.803 1 97.94 90 LEU B O 1
ATOM 1980 N N . TYR B 1 91 ? -16.438 -14.5 -2.582 1 98 91 TYR B N 1
ATOM 1981 C CA . TYR B 1 91 ? -17.656 -13.883 -2.078 1 98 91 TYR B CA 1
ATOM 1982 C C . TYR B 1 91 ? -17.406 -13.156 -0.762 1 98 91 TYR B C 1
ATOM 1984 O O . TYR B 1 91 ? -17.906 -12.055 -0.539 1 98 91 TYR B O 1
ATOM 1992 N N . ARG B 1 92 ? -16.672 -13.781 0.061 1 98 92 ARG B N 1
ATOM 1993 C CA . ARG B 1 92 ? -16.328 -13.156 1.338 1 98 92 ARG B CA 1
ATOM 1994 C C . ARG B 1 92 ? -15.547 -11.867 1.129 1 98 92 ARG B C 1
ATOM 1996 O O . ARG B 1 92 ? -15.836 -10.844 1.753 1 98 92 ARG B O 1
ATOM 2003 N N . LYS B 1 93 ? -14.586 -11.945 0.243 1 98.44 93 LYS B N 1
ATOM 2004 C CA . LYS B 1 93 ? -13.828 -10.742 -0.07 1 98.44 93 LYS B CA 1
ATOM 2005 C C . LYS B 1 93 ? -14.734 -9.641 -0.61 1 98.44 93 LYS B C 1
ATOM 2007 O O . LYS B 1 93 ? -14.664 -8.492 -0.16 1 98.44 93 LYS B O 1
ATOM 2012 N N . LEU B 1 94 ? -15.594 -9.977 -1.528 1 98.25 94 LEU B N 1
ATOM 2013 C CA . LEU B 1 94 ? -16.469 -9 -2.176 1 98.25 94 LEU B CA 1
ATOM 2014 C C . LEU B 1 94 ? -17.453 -8.406 -1.181 1 98.25 94 LEU B C 1
ATOM 2016 O O . LEU B 1 94 ? -17.781 -7.219 -1.264 1 98.25 94 LEU B O 1
ATOM 2020 N N . LEU B 1 95 ? -17.922 -9.242 -0.284 1 98.38 95 LEU B N 1
ATOM 2021 C CA . LEU B 1 95 ? -18.812 -8.734 0.754 1 98.38 95 LEU B CA 1
ATOM 2022 C C . LEU B 1 95 ? -18.094 -7.699 1.619 1 98.38 95 LEU B C 1
ATOM 2024 O O . LEU B 1 95 ? -18.672 -6.641 1.914 1 98.38 95 LEU B O 1
ATOM 2028 N N . ILE B 1 96 ? -16.891 -7.988 2.039 1 98.69 96 ILE B N 1
ATOM 2029 C CA . ILE B 1 96 ? -16.125 -7.062 2.875 1 98.69 96 ILE B CA 1
ATOM 2030 C C . ILE B 1 96 ? -15.82 -5.789 2.092 1 98.69 96 ILE B C 1
ATOM 2032 O O . ILE B 1 96 ? -15.898 -4.684 2.639 1 98.69 96 ILE B O 1
ATOM 2036 N N . VAL B 1 97 ? -15.461 -5.93 0.819 1 98.69 97 VAL B N 1
ATOM 2037 C CA . VAL B 1 97 ? -15.219 -4.77 -0.031 1 98.69 97 VAL B CA 1
ATOM 2038 C C . VAL B 1 97 ? -16.469 -3.891 -0.073 1 98.69 97 VAL B C 1
ATOM 2040 O O . VAL B 1 97 ? -16.375 -2.668 0.068 1 98.69 97 VAL B O 1
ATOM 2043 N N . LEU B 1 98 ? -17.625 -4.5 -0.274 1 98.5 98 LEU B N 1
ATOM 2044 C CA . LEU B 1 98 ? -18.875 -3.756 -0.3 1 98.5 98 LEU B CA 1
ATOM 2045 C C . LEU B 1 98 ? -19.094 -3.002 1.009 1 98.5 98 LEU B C 1
ATOM 2047 O O . LEU B 1 98 ? -19.484 -1.832 1 1 98.5 98 LEU B O 1
ATOM 2051 N N . LEU B 1 99 ? -18.844 -3.645 2.1 1 98.62 99 LEU B N 1
ATOM 2052 C CA . LEU B 1 99 ? -19 -3.021 3.408 1 98.62 99 LEU B CA 1
ATOM 2053 C C . LEU B 1 99 ? -18.031 -1.861 3.582 1 98.62 99 LEU B C 1
ATOM 2055 O O . LEU B 1 99 ? -18.391 -0.821 4.141 1 98.62 99 LEU B O 1
ATOM 2059 N N . VAL B 1 100 ? -16.812 -1.996 3.154 1 98.62 100 VAL B N 1
ATOM 2060 C CA . VAL B 1 100 ? -15.812 -0.942 3.242 1 98.62 100 VAL B CA 1
ATOM 2061 C C . VAL B 1 100 ? -16.219 0.241 2.371 1 98.62 100 VAL B C 1
ATOM 2063 O O . VAL B 1 100 ? -16.047 1.398 2.76 1 98.62 100 VAL B O 1
ATOM 2066 N N . VAL B 1 101 ? -16.781 -0.019 1.193 1 98.5 101 VAL B N 1
ATOM 2067 C CA . VAL B 1 101 ? -17.25 1.039 0.307 1 98.5 101 VAL B CA 1
ATOM 2068 C C . VAL B 1 101 ? -18.375 1.817 0.985 1 98.5 101 VAL B C 1
ATOM 2070 O O . VAL B 1 101 ? -18.391 3.051 0.966 1 98.5 101 VAL B O 1
ATOM 2073 N N . ILE B 1 102 ? -19.297 1.091 1.57 1 98.38 102 ILE B N 1
ATOM 2074 C CA . ILE B 1 102 ? -20.422 1.722 2.273 1 98.38 102 ILE B CA 1
ATOM 2075 C C . ILE B 1 102 ? -19.875 2.562 3.432 1 98.38 102 ILE B C 1
ATOM 2077 O O . ILE B 1 102 ? -20.297 3.713 3.611 1 98.38 102 ILE B O 1
ATOM 2081 N N . ALA B 1 103 ? -18.969 2.008 4.207 1 98.12 103 ALA B N 1
ATOM 2082 C CA . ALA B 1 103 ? -18.375 2.734 5.32 1 98.12 103 ALA B CA 1
ATOM 2083 C C . ALA B 1 103 ? -17.641 3.986 4.832 1 98.12 103 ALA B C 1
ATOM 2085 O O . ALA B 1 103 ? -17.672 5.027 5.488 1 98.12 103 ALA B O 1
ATOM 2086 N N . THR B 1 104 ? -16.953 3.859 3.744 1 97.69 104 THR B N 1
ATOM 2087 C CA . THR B 1 104 ? -16.25 5 3.166 1 97.69 104 THR B CA 1
ATOM 2088 C C . THR B 1 104 ? -17.25 6.094 2.768 1 97.69 104 THR B C 1
ATOM 2090 O O . THR B 1 104 ? -17 7.277 3.012 1 97.69 104 THR B O 1
ATOM 2093 N N . ALA B 1 105 ? -18.375 5.703 2.152 1 97.19 105 ALA B N 1
ATOM 2094 C CA . ALA B 1 105 ? -19.406 6.656 1.777 1 97.19 105 ALA B CA 1
ATOM 2095 C C . ALA B 1 105 ? -19.953 7.387 3.004 1 97.19 105 ALA B C 1
ATOM 2097 O O . ALA B 1 105 ? -20.156 8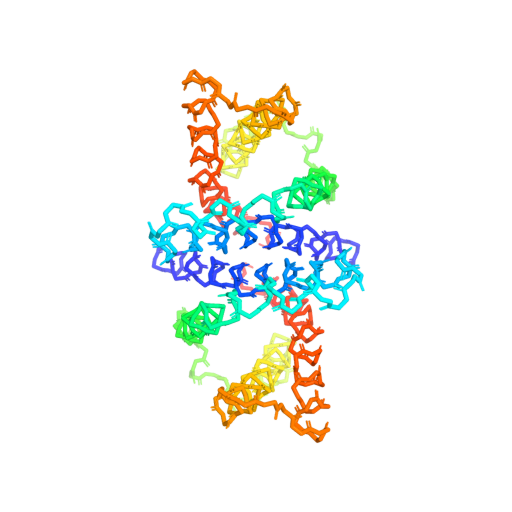.602 2.971 1 97.19 105 ALA B O 1
ATOM 2098 N N . ILE B 1 106 ? -20.203 6.656 4.043 1 97.12 106 ILE B N 1
ATOM 2099 C CA . ILE B 1 106 ? -20.688 7.234 5.293 1 97.12 106 ILE B CA 1
ATOM 2100 C C . ILE B 1 106 ? -19.656 8.219 5.84 1 97.12 106 ILE B C 1
ATOM 2102 O O . ILE B 1 106 ? -19.984 9.344 6.203 1 97.12 106 ILE B O 1
ATOM 2106 N N . HIS B 1 107 ? -18.422 7.824 5.91 1 95.69 107 HIS B N 1
ATOM 2107 C CA . HIS B 1 107 ? -17.328 8.664 6.406 1 95.69 107 HIS B CA 1
ATOM 2108 C C . HIS B 1 107 ? -17.234 9.961 5.605 1 95.69 107 HIS B C 1
ATOM 2110 O O . HIS B 1 107 ? -17.109 11.047 6.18 1 95.69 107 HIS B O 1
ATOM 2116 N N . MET B 1 108 ? -17.297 9.773 4.297 1 93.5 108 MET B N 1
ATOM 2117 C CA . MET B 1 108 ? -17.188 10.93 3.416 1 93.5 108 MET B CA 1
ATOM 2118 C C . MET B 1 108 ? -18.391 11.852 3.561 1 93.5 108 MET B C 1
ATOM 2120 O O . MET B 1 108 ? -18.25 13.078 3.527 1 93.5 108 MET B O 1
ATOM 2124 N N . TYR B 1 109 ? -19.562 11.273 3.635 1 94 109 TYR B N 1
ATOM 2125 C CA . TYR B 1 109 ? -20.797 12.055 3.809 1 94 109 TYR B CA 1
ATOM 2126 C C . TYR B 1 109 ? -20.719 12.914 5.062 1 94 109 TYR B C 1
ATOM 2128 O O . TYR B 1 109 ? -21.016 14.109 5.027 1 94 109 TYR B O 1
ATOM 2136 N N . ILE B 1 110 ? -20.25 12.344 6.141 1 93.12 110 ILE B N 1
ATOM 2137 C CA . ILE B 1 110 ? -20.156 13.055 7.414 1 93.12 110 ILE B CA 1
ATOM 2138 C C . ILE B 1 110 ? -19.094 14.148 7.316 1 93.12 110 ILE B C 1
ATOM 2140 O O . ILE B 1 110 ? -19.297 15.266 7.797 1 93.12 110 ILE B O 1
ATOM 2144 N N . SER B 1 111 ? -17.953 13.82 6.727 1 89.38 111 SER B N 1
ATOM 2145 C CA . SER B 1 111 ? -16.859 14.789 6.582 1 89.38 111 SER B CA 1
ATOM 2146 C C . SER B 1 111 ? -17.297 15.984 5.746 1 89.38 111 SER B C 1
ATOM 2148 O O . SER B 1 111 ? -16.969 17.125 6.082 1 89.38 111 SER B O 1
ATOM 2150 N N . LEU B 1 112 ? -18.078 15.773 4.703 1 87.69 112 LEU B N 1
ATOM 2151 C CA . LEU B 1 112 ? -18.562 16.844 3.834 1 87.69 112 LEU B CA 1
ATOM 2152 C C . LEU B 1 112 ? -19.625 17.672 4.531 1 87.69 112 LEU B C 1
ATOM 2154 O O . LEU B 1 112 ? -19.641 18.906 4.43 1 87.69 112 LEU B O 1
ATOM 2158 N N . LYS B 1 113 ? -20.469 17 5.195 1 89.88 113 LYS B N 1
ATOM 2159 C CA . LYS B 1 113 ? -21.562 17.672 5.906 1 89.88 113 LYS B CA 1
ATOM 2160 C C . LYS B 1 113 ? -21.016 18.594 6.992 1 89.88 113 LYS B C 1
ATOM 2162 O O . LYS B 1 113 ? -21.578 19.656 7.246 1 89.88 113 LYS B O 1
ATOM 2167 N N . ALA B 1 114 ? -19.938 18.234 7.617 1 87.75 114 ALA B N 1
ATOM 2168 C CA . ALA B 1 114 ? -19.391 18.984 8.742 1 87.75 114 ALA B CA 1
ATOM 2169 C C . ALA B 1 114 ? -18.328 19.969 8.266 1 87.75 114 ALA B C 1
ATOM 2171 O O . ALA B 1 114 ? -17.609 20.562 9.078 1 87.75 114 ALA B O 1
ATOM 2172 N N . HIS B 1 115 ? -18.188 20.031 6.977 1 81.19 115 HIS B N 1
ATOM 2173 C CA . HIS B 1 115 ? -17.125 20.891 6.449 1 81.19 115 HIS B CA 1
ATOM 2174 C C . HIS B 1 115 ? -17.328 22.328 6.895 1 81.19 115 HIS B C 1
ATOM 2176 O O . HIS B 1 115 ? -18.406 22.891 6.746 1 81.19 115 HIS B O 1
ATOM 2182 N N . GLY B 1 116 ? -16.281 22.938 7.48 1 79.56 116 GLY B N 1
ATOM 2183 C CA . GLY B 1 116 ? -16.297 24.344 7.859 1 79.56 116 GLY B CA 1
ATOM 2184 C C . GLY B 1 116 ? -16.891 24.578 9.234 1 79.56 116 GLY B C 1
ATOM 2185 O O . GLY B 1 116 ? -17.109 25.734 9.641 1 79.56 116 GLY B O 1
ATOM 2186 N N . ARG B 1 117 ? -17.266 23.531 9.883 1 85 117 ARG B N 1
ATOM 2187 C CA . ARG B 1 117 ? -17.781 23.672 11.242 1 85 117 ARG B CA 1
ATOM 2188 C C . ARG B 1 117 ? -17.25 22.578 12.148 1 85 117 ARG B C 1
ATOM 2190 O O . ARG B 1 117 ? -16.688 21.578 11.664 1 85 117 ARG B O 1
ATOM 2197 N N . GLU B 1 118 ? -17.469 22.828 13.453 1 86.19 118 GLU B N 1
ATOM 2198 C CA . GLU B 1 118 ? -17.078 21.797 14.406 1 86.19 118 GLU B CA 1
ATOM 2199 C C . GLU B 1 118 ? -18.062 20.625 14.375 1 86.19 118 GLU B C 1
ATOM 2201 O O . GLU B 1 118 ? -19.266 20.812 14.344 1 86.19 118 GLU B O 1
ATOM 2206 N N . ARG B 1 119 ? -17.625 19.453 14.336 1 87.88 119 ARG B N 1
ATOM 2207 C CA . ARG B 1 119 ? -18.438 18.234 14.297 1 87.88 119 ARG B CA 1
ATOM 2208 C C . ARG B 1 119 ? -19.203 18.047 15.609 1 87.88 119 ARG B C 1
ATOM 2210 O O . ARG B 1 119 ? -18.672 18.328 16.688 1 87.88 119 ARG B O 1
ATOM 2217 N N . THR B 1 120 ? -20.391 17.656 15.453 1 93.06 120 THR B N 1
ATOM 2218 C CA . THR B 1 120 ? -21.156 17.25 16.625 1 93.06 120 THR B CA 1
ATOM 2219 C C . THR B 1 120 ? -20.594 15.969 17.219 1 93.06 120 THR B C 1
ATOM 2221 O O . THR B 1 120 ? -19.766 15.305 16.594 1 93.06 120 THR B O 1
ATOM 2224 N N . LYS B 1 121 ? -21 15.664 18.469 1 94.06 121 LYS B N 1
ATOM 2225 C CA . LYS B 1 121 ? -20.547 14.43 19.125 1 94.06 121 LYS B CA 1
ATOM 2226 C C . LYS B 1 121 ? -20.891 13.211 18.266 1 94.06 121 LYS B C 1
ATOM 2228 O O . LYS B 1 121 ? -20.062 12.305 18.109 1 94.06 121 LYS B O 1
ATOM 2233 N N . LYS B 1 122 ? -22.125 13.172 17.766 1 95.38 122 LYS B N 1
ATOM 2234 C CA . LYS B 1 122 ? -22.562 12.062 16.922 1 95.38 122 LYS B CA 1
ATOM 2235 C C . LYS B 1 122 ? -21.719 11.961 15.656 1 95.38 122 LYS B C 1
ATOM 2237 O O . LYS B 1 122 ? -21.359 10.859 15.234 1 95.38 122 LYS B O 1
ATOM 2242 N N . GLU B 1 123 ? -21.453 12.992 15.07 1 94 123 GLU B N 1
ATOM 2243 C CA . GLU B 1 123 ? -20.641 13.023 13.859 1 94 123 GLU B CA 1
ATOM 2244 C C . GLU B 1 123 ? -19.219 12.539 14.141 1 94 123 GLU B C 1
ATOM 2246 O O . GLU B 1 123 ? -18.641 11.812 13.336 1 94 123 GLU B O 1
ATOM 2251 N N . LYS B 1 124 ? -18.672 12.945 15.242 1 92.94 124 LYS B N 1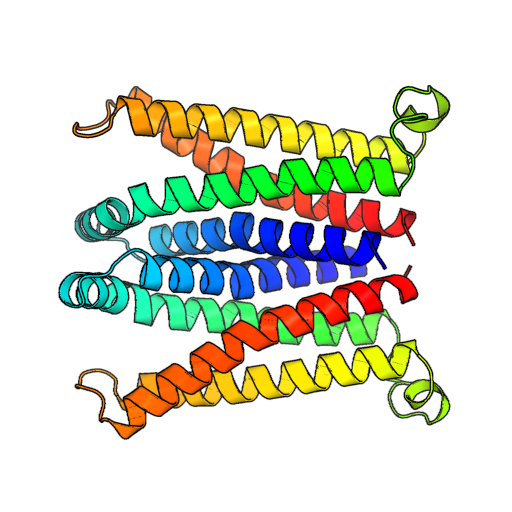
ATOM 2252 C CA . LYS B 1 124 ? -17.328 12.523 15.641 1 92.94 124 LYS B CA 1
ATOM 2253 C C . LYS B 1 124 ? -17.281 11.016 15.852 1 92.94 124 LYS B C 1
ATOM 2255 O O . LYS B 1 124 ? -16.328 10.352 15.398 1 92.94 124 LYS B O 1
ATOM 2260 N N . ILE B 1 125 ? -18.25 10.531 16.516 1 94.81 125 ILE B N 1
ATOM 2261 C CA . ILE B 1 125 ? -18.312 9.102 16.797 1 94.81 125 ILE B CA 1
ATOM 2262 C C . ILE B 1 125 ? -18.453 8.32 15.492 1 94.81 125 ILE B C 1
ATOM 2264 O O . ILE B 1 125 ? -17.75 7.336 15.266 1 94.81 125 ILE B O 1
ATOM 2268 N N . THR B 1 126 ? -19.359 8.75 14.617 1 94.88 126 THR B N 1
ATOM 2269 C CA . THR B 1 126 ? -19.594 8.07 13.352 1 94.88 126 THR B CA 1
ATOM 2270 C C . THR B 1 126 ? -18.344 8.109 12.469 1 94.88 126 THR B C 1
ATOM 2272 O O . THR B 1 126 ? -17.984 7.113 11.836 1 94.88 126 THR B O 1
ATOM 2275 N N . SER B 1 127 ? -17.719 9.203 12.43 1 93.75 127 SER B N 1
ATOM 2276 C CA . SER B 1 127 ? -16.5 9.352 11.633 1 93.75 127 SER B CA 1
ATOM 2277 C C . SER B 1 127 ? -15.391 8.438 12.148 1 93.75 127 SER B C 1
ATOM 2279 O O . SER B 1 127 ? -14.742 7.746 11.359 1 93.75 127 SER B O 1
ATOM 2281 N N . ARG B 1 128 ? -15.242 8.375 13.43 1 93.12 128 ARG B N 1
ATOM 2282 C CA . ARG B 1 128 ? -14.219 7.527 14.023 1 93.12 128 ARG B CA 1
ATOM 2283 C C . ARG B 1 128 ? -14.539 6.051 13.82 1 93.12 128 ARG B C 1
ATOM 2285 O O . ARG B 1 128 ? -13.656 5.25 13.516 1 93.12 128 ARG B O 1
ATOM 2292 N N . ALA B 1 129 ? -15.758 5.73 14 1 96.31 129 ALA B N 1
ATOM 2293 C CA . ALA B 1 129 ? -16.188 4.344 13.852 1 96.31 129 ALA B CA 1
ATOM 2294 C C . ALA B 1 129 ? -16.016 3.875 12.406 1 96.31 129 ALA B C 1
ATOM 2296 O O . ALA B 1 129 ? -15.531 2.771 12.156 1 96.31 129 ALA B O 1
ATOM 2297 N N . SER B 1 130 ? -16.453 4.684 11.469 1 96.69 130 SER B N 1
ATOM 2298 C CA . SER B 1 130 ? -16.359 4.305 10.062 1 96.69 130 SER B CA 1
ATOM 2299 C C . SER B 1 130 ? -14.898 4.203 9.625 1 96.69 130 SER B C 1
ATOM 2301 O O . SER B 1 130 ? -14.523 3.268 8.914 1 96.69 130 SER B O 1
ATOM 2303 N N . SER B 1 131 ? -14.109 5.117 10.102 1 95.25 131 SER B N 1
ATOM 2304 C CA . SER B 1 131 ? -12.703 5.078 9.734 1 95.25 131 SER B CA 1
ATOM 2305 C C . SER B 1 131 ? -12.008 3.846 10.312 1 95.25 131 SER B C 1
ATOM 2307 O O . SER B 1 131 ? -11.18 3.225 9.648 1 95.25 131 SER B O 1
ATOM 2309 N N . MET B 1 132 ? -12.336 3.5 11.547 1 96.69 132 MET B N 1
ATOM 2310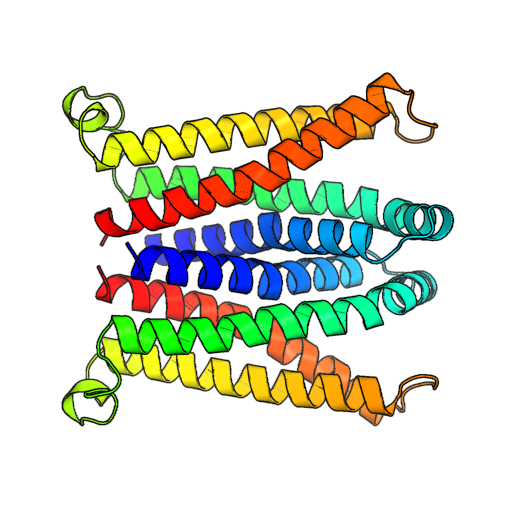 C CA . MET B 1 132 ? -11.75 2.314 12.172 1 96.69 132 MET B CA 1
ATOM 2311 C C . MET B 1 132 ? -12.219 1.044 11.469 1 96.69 132 MET B C 1
ATOM 2313 O O . MET B 1 132 ? -11.445 0.105 11.289 1 96.69 132 MET B O 1
ATOM 2317 N N . PHE B 1 133 ? -13.484 1.041 11.156 1 97.94 133 PHE B N 1
ATOM 2318 C CA . PHE B 1 133 ? -14.047 -0.079 10.406 1 97.94 133 PHE B CA 1
ATOM 2319 C C . PHE B 1 133 ? -13.305 -0.268 9.086 1 97.94 133 PHE B C 1
ATOM 2321 O O . PHE B 1 133 ? -12.891 -1.381 8.758 1 97.94 133 PHE B O 1
ATOM 2328 N N . ILE B 1 134 ? -13.141 0.794 8.344 1 98 134 ILE B N 1
ATOM 2329 C CA . ILE B 1 134 ? -12.43 0.774 7.07 1 98 134 ILE B CA 1
ATOM 2330 C C . ILE B 1 134 ? -11.008 0.266 7.277 1 98 134 ILE B C 1
ATOM 2332 O O . ILE B 1 134 ? -10.555 -0.634 6.562 1 98 134 ILE B O 1
ATOM 2336 N N . PHE B 1 135 ? -10.414 0.796 8.297 1 96.94 135 PHE B N 1
ATOM 2337 C CA . PHE B 1 135 ? -9.023 0.466 8.586 1 96.94 135 PHE B CA 1
ATOM 2338 C C . PHE B 1 135 ? -8.875 -1.022 8.867 1 96.94 135 PHE B C 1
ATOM 2340 O O . PHE B 1 135 ? -8.047 -1.697 8.25 1 96.94 135 PHE B O 1
ATOM 2347 N N . LEU B 1 136 ? -9.641 -1.584 9.688 1 97.38 136 LEU B N 1
ATOM 2348 C CA . LEU B 1 136 ? -9.531 -2.971 10.125 1 97.38 136 LEU B CA 1
ATOM 2349 C C . LEU B 1 136 ? -9.93 -3.926 9 1 97.38 136 LEU B C 1
ATOM 2351 O O . LEU B 1 136 ? -9.273 -4.949 8.789 1 97.38 136 LEU B O 1
ATOM 2355 N N . PHE B 1 137 ? -10.891 -3.592 8.266 1 98.44 137 PHE B N 1
ATOM 2356 C CA . PHE B 1 137 ? -11.414 -4.52 7.273 1 98.44 137 PHE B CA 1
ATOM 2357 C C . PHE B 1 137 ? -10.547 -4.527 6.023 1 98.44 137 PHE B C 1
ATOM 2359 O O . PHE B 1 137 ? -10.586 -5.473 5.238 1 98.44 137 PHE B O 1
ATOM 2366 N N . ASN B 1 138 ? -9.773 -3.488 5.875 1 98.5 138 ASN B N 1
ATOM 2367 C CA . ASN B 1 138 ? -8.789 -3.52 4.797 1 98.5 138 ASN B CA 1
ATOM 2368 C C . ASN B 1 138 ? -7.809 -4.676 4.969 1 98.5 138 ASN B C 1
ATOM 2370 O O . ASN B 1 138 ? -7.383 -5.281 3.984 1 98.5 138 ASN B O 1
ATOM 2374 N N . PHE B 1 139 ? -7.441 -5 6.184 1 98.44 139 PHE B N 1
ATOM 2375 C CA . PHE B 1 139 ? -6.527 -6.109 6.43 1 98.44 139 PHE B CA 1
ATOM 2376 C C . PHE B 1 139 ? -7.199 -7.441 6.113 1 98.44 139 PHE B C 1
ATOM 2378 O O . PHE B 1 139 ? -6.555 -8.359 5.605 1 98.44 139 PHE B O 1
ATOM 2385 N N . SER B 1 140 ? -8.461 -7.531 6.371 1 98.19 140 SER B N 1
ATOM 2386 C CA . SER B 1 140 ? -9.211 -8.734 6.027 1 98.19 140 SER B CA 1
ATOM 2387 C C . SER B 1 140 ? -9.273 -8.938 4.516 1 98.19 140 SER B C 1
ATOM 2389 O O . SER B 1 140 ? -9.125 -10.055 4.027 1 98.19 140 SER B O 1
ATOM 2391 N N . ILE B 1 141 ? -9.484 -7.875 3.826 1 98.62 141 ILE B N 1
ATOM 2392 C CA . ILE B 1 141 ? -9.539 -7.945 2.371 1 98.62 141 ILE B CA 1
ATOM 2393 C C . ILE B 1 141 ? -8.211 -8.469 1.827 1 98.62 141 ILE B C 1
ATOM 2395 O O . ILE B 1 141 ? -8.188 -9.328 0.943 1 98.62 141 ILE B O 1
ATOM 2399 N N . ILE B 1 142 ? -7.109 -7.977 2.361 1 98.31 142 ILE B N 1
ATOM 2400 C CA . ILE B 1 142 ? -5.789 -8.406 1.92 1 98.31 142 ILE B CA 1
ATOM 2401 C C . ILE B 1 142 ? -5.613 -9.898 2.205 1 98.31 142 ILE B C 1
ATOM 2403 O O . ILE B 1 142 ? -5.102 -10.641 1.364 1 98.31 142 ILE B O 1
ATOM 2407 N N . TRP B 1 143 ? -6.098 -10.328 3.348 1 98 143 TRP B N 1
ATOM 2408 C CA . TRP B 1 143 ? -6 -11.734 3.705 1 98 143 TRP B CA 1
ATOM 2409 C C . TRP B 1 143 ? -6.742 -12.609 2.699 1 98 143 TRP B C 1
ATOM 2411 O O . TRP B 1 143 ? -6.199 -13.602 2.205 1 98 143 TRP B O 1
ATOM 2421 N N . TYR B 1 144 ? -7.953 -12.242 2.387 1 97.88 144 TYR B N 1
ATOM 2422 C CA . TYR B 1 144 ? -8.742 -13.023 1.436 1 97.88 144 TYR B CA 1
ATOM 2423 C C . TYR B 1 144 ? -8.133 -12.953 0.039 1 97.88 144 TYR B C 1
ATOM 2425 O O . TYR B 1 144 ? -8.188 -13.922 -0.718 1 97.88 144 TYR B O 1
ATOM 2433 N N . ALA B 1 145 ? -7.57 -11.773 -0.307 1 97.31 145 ALA B N 1
ATOM 2434 C CA . ALA B 1 145 ? -6.914 -11.641 -1.607 1 97.31 145 ALA B CA 1
ATOM 2435 C C . ALA B 1 145 ? -5.754 -12.617 -1.738 1 97.31 145 ALA B C 1
ATOM 2437 O O . ALA B 1 145 ? -5.57 -13.242 -2.789 1 97.31 145 ALA B O 1
ATOM 2438 N N . ILE B 1 146 ? -4.992 -12.75 -0.714 1 96.06 146 ILE B N 1
ATOM 2439 C CA . ILE B 1 146 ? -3.859 -13.672 -0.696 1 96.06 146 ILE B CA 1
ATOM 2440 C C . ILE B 1 146 ? -4.355 -15.102 -0.873 1 96.06 146 ILE B C 1
ATOM 2442 O O . ILE B 1 146 ? -3.816 -15.859 -1.684 1 96.06 146 ILE B O 1
ATOM 2446 N N . ASN B 1 147 ? -5.395 -15.453 -0.181 1 95.38 147 ASN B N 1
ATOM 2447 C CA . ASN B 1 147 ? -5.926 -16.812 -0.25 1 95.38 147 ASN B CA 1
ATOM 2448 C C . ASN B 1 147 ? -6.527 -17.109 -1.621 1 95.38 147 ASN B C 1
ATOM 2450 O O . ASN B 1 147 ? -6.371 -18.219 -2.145 1 95.38 147 ASN B O 1
ATOM 2454 N N . ILE B 1 148 ? -7.164 -16.109 -2.184 1 94.88 148 ILE B N 1
ATOM 2455 C CA . ILE B 1 148 ? -7.781 -16.266 -3.496 1 94.88 148 ILE B CA 1
ATOM 2456 C C . ILE B 1 148 ? -6.699 -16.438 -4.562 1 94.88 148 ILE B C 1
ATOM 2458 O O . ILE B 1 148 ? -6.875 -17.188 -5.523 1 94.88 148 ILE B O 1
ATOM 2462 N N . SER B 1 149 ? -5.582 -15.75 -4.387 1 91.69 149 SER B N 1
ATOM 2463 C CA . SER B 1 149 ? -4.527 -15.75 -5.395 1 91.69 149 SER B CA 1
ATOM 2464 C C . SER B 1 149 ? -3.953 -17.141 -5.59 1 91.69 149 SER B C 1
ATOM 2466 O O . SER B 1 149 ? -3.391 -17.453 -6.645 1 91.69 149 SER B O 1
ATOM 2468 N N . GLN B 1 150 ? -4.129 -18.016 -4.664 1 89.12 150 GLN B N 1
ATOM 2469 C CA . GLN B 1 150 ? -3.623 -19.375 -4.75 1 89.12 150 GLN B CA 1
ATOM 2470 C C . GLN B 1 150 ? -4.391 -20.188 -5.793 1 89.12 150 GLN B C 1
ATOM 2472 O O . GLN B 1 150 ? -3.91 -21.219 -6.262 1 89.12 150 GLN B O 1
ATOM 2477 N N . TYR B 1 151 ? -5.598 -19.688 -6.141 1 88.19 151 TYR B N 1
ATOM 2478 C CA . TYR B 1 151 ? -6.449 -20.406 -7.078 1 88.19 151 TYR B CA 1
ATOM 2479 C C . TYR B 1 151 ? -6.344 -19.812 -8.477 1 88.19 151 TYR B C 1
ATOM 2481 O O . TYR B 1 151 ? -6.91 -20.359 -9.43 1 88.19 151 TYR B O 1
ATOM 2489 N N . LEU B 1 152 ? -5.773 -18.688 -8.688 1 82.88 152 LEU B N 1
ATOM 2490 C CA . LEU B 1 152 ? -5.746 -17.984 -9.953 1 82.88 152 LEU B CA 1
ATOM 2491 C C . LEU B 1 152 ? -4.5 -18.344 -10.758 1 82.88 152 LEU B C 1
ATOM 2493 O O . LEU B 1 152 ? -4.371 -17.953 -11.922 1 82.88 152 LEU B O 1
ATOM 2497 N N . ASN B 1 153 ? -3.48 -18.953 -10.18 1 67.75 153 ASN B N 1
ATOM 2498 C CA . ASN B 1 153 ? -2.271 -19.312 -10.914 1 67.75 153 ASN B CA 1
ATOM 2499 C C . ASN B 1 153 ? -2.141 -20.828 -11.055 1 67.75 153 ASN B C 1
ATOM 2501 O O . ASN B 1 153 ? -2.529 -21.578 -10.156 1 67.75 153 ASN B O 1
#

Foldseek 3Di:
DVLVVLVVLLVVLLCQQLVVLVVLVVVPVVDPDVVVNCVVCVVCVVVVLVSNVVSLVSNVVSVVVNCVVLPVVVPLPPPVLCPDPLSVLVVVLVVLSVVLVVLSVQLVVLCVVQPPHDHDPVSVVSNVVSSVSNNVSSVVSVVSVVVNVVVSD/DVLVVLVVLLVVLLCQQLVVLVVLVVVPVVDPDVVVNCVVCVVCVVVVLVSNVVSLVSNVVSVVVNCVVLVVVVPLPPPVLCPDPLSVLVVVLVVLSVVLVVLSVQLVVLCVVQPPHDHDPVSVVSNVVSSVSNNVSSVVNVVSVVVNVVVSD

Nearest PDB structures (foldseek):
  8w6f-assembly1_A  TM=6.770E-01  e=1.276E+00  artificial sequences
  8w6f-assembly1_A  TM=6.754E-01  e=1.470E+00  artificial sequences
  3t6g-assembly2_D  TM=4.110E-01  e=4.717E+00  Homo sapiens